Protein AF-A0A0D3A2W5-F1 (afdb_monomer)

Mean predicted aligned error: 15.01 Å

pLDDT: mean 70.5, std 18.39, range [29.2, 94.19]

Secondary structure (DSSP, 8-state):
-----THHHHHHHHTSHHHHHHHHHHT--TTSTT-TTTGGGS--HHHHHHTT-HHHHHHHHHHHHHHHHHHTTSSSHHHHHHHHHHHHHTTTT-HHHHHHIIIIITTT-GGGG-GGGHHHHHHHHHHHHHHHTSSSGGGHHHHS-HHHHGGGSGGGSHHHHHHHHHHHHTTT-SS---SSSS--HHHHHHHHHTT-HHHHHHHHHHHHHHHHHHHS--

Organism: NCBI:txid109376

Structure (mmCIF, N/CA/C/O backbone):
data_AF-A0A0D3A2W5-F1
#
_entry.id   AF-A0A0D3A2W5-F1
#
loop_
_atom_site.group_PDB
_atom_site.id
_atom_site.type_symbol
_atom_site.label_atom_id
_atom_site.label_alt_id
_atom_site.label_comp_id
_atom_site.label_asym_id
_atom_site.label_entity_id
_atom_site.label_seq_id
_atom_site.pdbx_PDB_ins_code
_atom_site.Cartn_x
_atom_site.Cartn_y
_atom_site.Cartn_z
_atom_site.occupancy
_atom_site.B_iso_or_equiv
_atom_site.auth_seq_id
_atom_site.auth_comp_id
_atom_site.auth_asym_id
_atom_site.auth_atom_id
_atom_site.pdbx_PDB_model_num
ATOM 1 N N . MET A 1 1 ? -6.789 24.200 -45.139 1.00 33.03 1 MET A N 1
ATOM 2 C CA . MET A 1 1 ? -6.318 23.266 -44.096 1.00 33.03 1 MET A CA 1
ATOM 3 C C . MET A 1 1 ? -5.373 24.035 -43.192 1.00 33.03 1 MET A C 1
ATOM 5 O O . MET A 1 1 ? -4.285 24.375 -43.629 1.00 33.03 1 MET A O 1
ATOM 9 N N . LEU A 1 2 ? -5.837 24.416 -42.001 1.00 29.95 2 LEU A N 1
ATOM 10 C CA . LEU A 1 2 ? -5.020 25.088 -40.989 1.00 29.95 2 LEU A CA 1
ATOM 11 C C . LEU A 1 2 ? -4.247 24.008 -40.227 1.00 29.95 2 LEU A C 1
ATOM 13 O O . LEU A 1 2 ? -4.858 23.200 -39.529 1.00 29.95 2 LEU A O 1
ATOM 17 N N . TYR A 1 3 ? -2.928 23.962 -40.402 1.00 29.20 3 TYR A N 1
ATOM 18 C CA . TYR A 1 3 ? -2.053 23.163 -39.550 1.00 29.20 3 TYR A CA 1
ATOM 19 C C . TYR A 1 3 ? -2.065 23.790 -38.151 1.00 29.20 3 TYR A C 1
ATOM 21 O O . TYR A 1 3 ? -1.646 24.934 -37.981 1.00 29.20 3 TYR A O 1
ATOM 29 N N . LYS A 1 4 ? -2.596 23.068 -37.157 1.00 34.03 4 LYS A N 1
ATOM 30 C CA . LYS A 1 4 ? -2.410 23.425 -35.747 1.00 34.03 4 LYS A CA 1
ATOM 31 C C . LYS A 1 4 ? -0.937 23.221 -35.407 1.00 34.03 4 LYS A C 1
ATOM 33 O O . LYS A 1 4 ? -0.401 22.139 -35.627 1.00 34.03 4 LYS A O 1
ATOM 38 N N . ASN A 1 5 ? -0.312 24.279 -34.910 1.00 34.56 5 ASN A N 1
ATOM 39 C CA . ASN A 1 5 ? 1.080 24.301 -34.501 1.00 34.56 5 ASN A CA 1
ATOM 40 C C . ASN A 1 5 ? 1.232 23.470 -33.214 1.00 34.56 5 ASN A C 1
ATOM 42 O O . ASN A 1 5 ? 0.776 23.879 -32.152 1.00 34.56 5 ASN A O 1
ATOM 46 N N . THR A 1 6 ? 1.817 22.278 -33.322 1.00 43.19 6 THR A N 1
ATOM 47 C CA . THR A 1 6 ? 2.036 21.314 -32.226 1.00 43.19 6 THR A CA 1
ATOM 48 C C . THR A 1 6 ? 3.077 21.770 -31.194 1.00 43.19 6 THR A C 1
ATOM 50 O O . THR A 1 6 ? 3.290 21.080 -30.201 1.00 43.19 6 THR A O 1
ATOM 53 N N . ASN A 1 7 ? 3.706 22.932 -31.395 1.00 41.09 7 ASN A N 1
ATOM 54 C CA . ASN A 1 7 ? 4.756 23.456 -30.518 1.00 41.09 7 ASN A CA 1
ATOM 55 C C . ASN A 1 7 ? 4.226 24.000 -29.177 1.00 41.09 7 ASN A C 1
ATOM 57 O O . ASN A 1 7 ? 4.957 23.995 -28.187 1.00 41.09 7 ASN A O 1
ATOM 61 N N . GLU A 1 8 ? 2.962 24.430 -29.102 1.00 40.69 8 GLU A N 1
ATOM 62 C CA . GLU A 1 8 ? 2.379 24.924 -27.841 1.00 40.69 8 GLU A CA 1
ATOM 63 C C . GLU A 1 8 ? 2.082 23.786 -26.845 1.00 40.69 8 GLU A C 1
ATOM 65 O O . GLU A 1 8 ? 2.302 23.953 -25.644 1.00 40.69 8 GLU A O 1
ATOM 70 N N . ASP A 1 9 ? 1.683 22.604 -27.332 1.00 44.44 9 ASP A N 1
ATOM 71 C CA . ASP A 1 9 ? 1.380 21.443 -26.478 1.00 44.44 9 ASP A CA 1
ATOM 72 C C . ASP A 1 9 ? 2.643 20.891 -25.790 1.00 44.44 9 ASP A C 1
ATOM 74 O O . ASP A 1 9 ? 2.603 20.545 -24.608 1.00 44.44 9 ASP A O 1
ATOM 78 N N . ILE A 1 10 ? 3.790 20.875 -26.479 1.00 43.03 10 ILE A N 1
ATOM 79 C CA . ILE A 1 10 ? 5.062 20.346 -25.945 1.00 43.03 10 ILE A CA 1
ATOM 80 C C . ILE A 1 10 ? 5.648 21.286 -24.881 1.00 43.03 10 ILE A C 1
ATOM 82 O O . ILE A 1 10 ? 6.114 20.824 -23.838 1.00 43.03 10 ILE A O 1
ATOM 86 N N . SER A 1 11 ? 5.552 22.603 -25.095 1.00 43.34 11 SER A N 1
ATOM 87 C CA . SER A 1 11 ? 5.978 23.621 -24.121 1.00 43.34 11 SER A CA 1
ATOM 88 C C . SER A 1 11 ? 5.245 23.476 -22.779 1.00 43.34 11 SER A C 1
ATOM 90 O O . SER A 1 11 ? 5.857 23.588 -21.716 1.00 43.34 11 SER A O 1
ATOM 92 N N . SER A 1 12 ? 3.954 23.121 -22.820 1.00 44.41 12 SER A N 1
ATOM 93 C CA . SER A 1 12 ? 3.155 22.852 -21.617 1.00 44.41 12 SER A CA 1
ATOM 94 C C . SER A 1 12 ? 3.505 21.521 -20.927 1.00 44.41 12 SER A C 1
ATOM 96 O O . SER A 1 12 ? 3.368 21.384 -19.710 1.00 44.41 12 SER A O 1
ATOM 98 N N . MET A 1 13 ? 4.020 20.546 -21.680 1.00 40.12 13 MET A N 1
ATOM 99 C CA . MET A 1 13 ? 4.374 19.215 -21.182 1.00 40.12 13 MET A CA 1
ATOM 100 C C . MET A 1 13 ? 5.726 19.214 -20.446 1.00 40.12 13 MET A C 1
ATOM 102 O O . MET A 1 13 ? 5.882 18.537 -19.435 1.00 40.12 13 MET A O 1
ATOM 106 N N . VAL A 1 14 ? 6.686 20.033 -20.892 1.00 44.06 14 VAL A N 1
ATOM 107 C CA . VAL A 1 14 ? 8.002 20.216 -20.237 1.00 44.06 14 VAL A CA 1
ATOM 108 C C . VAL A 1 14 ? 7.897 21.037 -18.940 1.00 44.06 14 VAL A C 1
ATOM 110 O O . VAL A 1 14 ? 8.795 21.002 -18.099 1.00 44.06 14 VAL A O 1
ATOM 113 N N . THR A 1 15 ? 6.784 21.747 -18.727 1.00 44.94 15 THR A N 1
ATOM 114 C CA . THR A 1 15 ? 6.483 22.397 -17.440 1.00 44.94 15 THR A CA 1
ATOM 115 C C . THR A 1 15 ? 5.903 21.457 -16.383 1.00 44.94 15 THR A C 1
ATOM 117 O O . THR A 1 15 ? 5.777 21.873 -15.230 1.00 44.94 15 THR A O 1
ATOM 120 N N . ASP A 1 16 ? 5.584 20.204 -16.730 1.00 47.53 16 ASP A N 1
ATOM 121 C CA . ASP A 1 16 ? 5.185 19.202 -15.743 1.00 47.53 16 ASP A CA 1
ATOM 122 C C . ASP A 1 16 ? 6.382 18.891 -14.819 1.00 47.53 16 ASP A C 1
ATOM 124 O O . ASP A 1 16 ? 7.448 18.485 -15.301 1.00 47.53 16 ASP A O 1
ATOM 128 N N . PRO 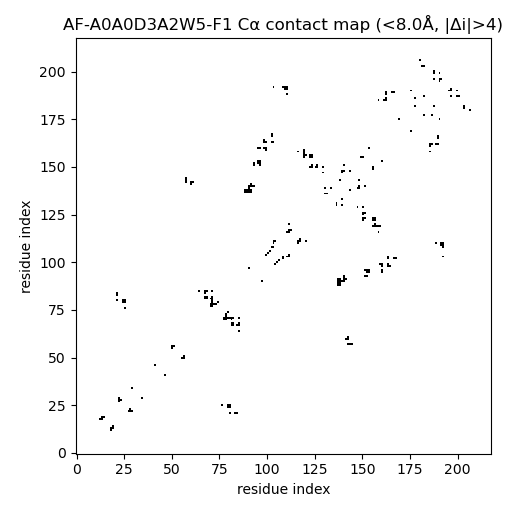A 1 17 ? 6.251 19.086 -13.495 1.00 53.69 17 PRO A N 1
ATOM 129 C CA . PRO A 1 17 ? 7.343 18.857 -12.554 1.00 53.69 17 PRO A CA 1
ATOM 130 C C . PRO A 1 17 ? 7.886 17.419 -12.587 1.00 53.69 17 PRO A C 1
ATOM 132 O O . PRO A 1 17 ? 9.079 17.231 -12.338 1.00 53.69 17 PRO A O 1
ATOM 135 N N . ASP A 1 18 ? 7.067 16.422 -12.946 1.00 47.97 18 ASP A N 1
ATOM 136 C CA . ASP A 1 18 ? 7.502 15.023 -13.077 1.00 47.97 18 ASP A CA 1
ATOM 137 C C . ASP A 1 18 ? 8.364 14.799 -14.336 1.00 47.97 18 ASP A C 1
ATOM 139 O O . ASP A 1 18 ? 9.216 13.907 -14.352 1.00 47.97 18 ASP A O 1
ATOM 143 N N . ILE A 1 19 ? 8.160 15.604 -15.386 1.00 51.56 19 ILE A N 1
ATOM 144 C CA . ILE A 1 19 ? 8.906 15.536 -16.653 1.00 51.56 19 ILE A CA 1
ATOM 145 C C . ILE A 1 19 ? 10.160 16.408 -16.598 1.00 51.56 19 ILE A C 1
ATOM 147 O O . ILE A 1 19 ? 11.160 16.056 -17.212 1.00 51.56 19 ILE A O 1
ATOM 151 N N . LYS A 1 20 ? 10.143 17.506 -15.835 1.00 53.00 20 LYS A N 1
ATOM 152 C CA . LYS A 1 20 ? 11.281 18.424 -15.694 1.00 53.00 20 LYS A CA 1
ATOM 153 C C . LYS A 1 20 ? 12.402 17.874 -14.801 1.00 53.00 20 LYS A C 1
ATOM 155 O O . LYS A 1 20 ? 13.583 18.039 -15.099 1.00 53.00 20 LYS A O 1
ATOM 160 N N . ALA A 1 21 ? 12.045 17.181 -13.723 1.00 55.25 21 ALA A N 1
ATOM 161 C CA . ALA A 1 21 ? 12.993 16.720 -12.709 1.00 55.25 21 ALA A CA 1
ATOM 162 C C . ALA A 1 21 ? 14.147 15.804 -13.206 1.00 55.25 21 ALA A C 1
ATOM 164 O O . ALA A 1 21 ? 15.252 15.932 -12.674 1.00 55.25 21 ALA A O 1
ATOM 165 N N . PRO A 1 22 ? 13.975 14.916 -14.210 1.00 49.47 22 PRO A N 1
ATOM 166 C CA . PRO A 1 22 ? 15.085 14.178 -14.824 1.00 49.47 22 PRO A CA 1
ATOM 167 C C . PRO A 1 22 ? 16.116 15.073 -15.535 1.00 49.47 22 PRO A C 1
ATOM 169 O O . PRO A 1 22 ? 17.314 14.787 -15.494 1.00 49.47 22 PRO A O 1
ATOM 172 N N . PHE A 1 23 ? 15.664 16.153 -16.179 1.00 55.81 23 PHE A N 1
ATOM 173 C CA . PHE A 1 23 ? 16.531 17.103 -16.884 1.00 55.81 23 PHE A CA 1
ATOM 174 C C . PHE A 1 23 ? 17.307 17.975 -15.888 1.00 55.81 23 PHE A C 1
ATOM 176 O O . PHE A 1 23 ? 18.526 18.110 -15.990 1.00 55.81 23 PHE A O 1
ATOM 183 N N . ASP A 1 24 ? 16.631 18.433 -14.830 1.00 59.25 24 ASP A N 1
ATOM 184 C CA . ASP A 1 24 ? 17.268 19.160 -13.727 1.00 59.25 24 ASP A CA 1
ATOM 185 C C . ASP A 1 24 ? 18.336 18.294 -13.015 1.00 59.25 24 ASP A C 1
ATOM 187 O O . ASP A 1 24 ? 19.410 18.784 -12.669 1.00 59.25 24 ASP A O 1
ATOM 191 N N . ALA A 1 25 ? 18.086 16.988 -12.840 1.00 53.47 25 ALA A N 1
ATOM 192 C CA . ALA A 1 25 ? 19.026 16.054 -12.206 1.00 53.47 25 ALA A CA 1
ATOM 193 C C . ALA A 1 25 ? 20.304 15.798 -13.025 1.00 53.47 25 ALA A C 1
ATOM 195 O O . ALA A 1 25 ? 21.330 15.428 -12.458 1.00 53.47 25 ALA A O 1
ATOM 196 N N . THR A 1 26 ? 20.251 15.993 -14.343 1.00 48.88 26 THR A N 1
ATOM 197 C CA . THR A 1 26 ? 21.397 15.812 -15.247 1.00 48.88 26 THR A CA 1
ATOM 198 C C . THR A 1 26 ? 22.123 17.109 -15.581 1.00 48.88 26 THR A C 1
ATOM 200 O O . THR A 1 26 ? 23.145 17.066 -16.265 1.00 48.88 26 THR A O 1
ATOM 203 N N . GLY A 1 27 ? 21.625 18.255 -15.100 1.00 51.75 27 GLY A N 1
ATOM 204 C CA . GLY A 1 27 ? 22.129 19.574 -15.485 1.00 51.75 27 GLY A CA 1
ATOM 205 C C . GLY A 1 27 ? 21.873 19.910 -16.958 1.00 51.75 27 GLY A C 1
ATOM 206 O O . GLY A 1 27 ? 22.589 20.734 -17.524 1.00 51.75 27 GLY A O 1
ATOM 207 N N . TYR A 1 28 ? 20.895 19.252 -17.585 1.00 47.16 28 TYR A N 1
ATOM 208 C CA . TYR A 1 28 ? 20.559 19.404 -18.996 1.00 47.16 28 TYR A CA 1
ATOM 209 C C . TYR A 1 28 ? 19.379 20.375 -19.153 1.00 47.16 28 TYR A C 1
ATOM 211 O O . TYR A 1 28 ? 18.317 20.153 -18.574 1.00 47.16 28 TYR A O 1
ATOM 219 N N . ASP A 1 29 ? 19.556 21.449 -19.932 1.00 51.50 29 ASP A N 1
ATOM 220 C CA . ASP A 1 29 ? 18.482 22.389 -20.283 1.00 51.50 29 ASP A CA 1
ATOM 221 C C . ASP A 1 29 ? 17.908 22.028 -21.667 1.00 51.50 29 ASP A C 1
ATOM 223 O O . ASP A 1 29 ? 18.592 22.224 -22.676 1.00 51.50 29 ASP A O 1
ATOM 227 N N . PRO A 1 30 ? 16.657 21.533 -21.751 1.00 49.03 30 PRO A N 1
ATOM 228 C CA . PRO A 1 30 ? 16.030 21.146 -23.015 1.00 49.03 30 PRO A CA 1
ATOM 229 C C . PRO A 1 30 ? 15.735 22.329 -23.957 1.00 49.03 30 PRO A C 1
ATOM 231 O O . PRO A 1 30 ? 15.195 22.118 -25.038 1.00 49.03 30 PRO A O 1
ATOM 234 N N . ARG A 1 31 ? 16.050 23.576 -23.571 1.00 49.19 31 ARG A N 1
ATOM 235 C CA . ARG A 1 31 ? 15.881 24.780 -24.408 1.00 49.19 31 ARG A CA 1
ATOM 236 C C . ARG A 1 31 ? 17.100 25.120 -25.277 1.00 49.19 31 ARG A C 1
ATOM 238 O O . ARG A 1 31 ? 17.092 26.162 -25.929 1.00 49.19 31 ARG A O 1
ATOM 245 N N . GLY A 1 32 ? 18.143 24.289 -25.270 1.00 42.62 32 GLY A N 1
ATOM 246 C CA . GLY A 1 32 ? 19.315 24.461 -26.131 1.00 42.62 32 GLY A CA 1
ATOM 247 C C . GLY A 1 32 ? 18.973 24.301 -27.616 1.00 42.62 32 GLY A C 1
ATOM 248 O O . GLY A 1 32 ? 18.276 23.369 -28.007 1.00 42.62 32 GLY A O 1
ATOM 249 N N . GLU A 1 33 ? 19.455 25.230 -28.442 1.00 40.38 33 GLU A N 1
ATOM 250 C CA . GLU A 1 33 ? 19.213 25.290 -29.887 1.00 40.38 33 GLU A CA 1
ATOM 251 C C . GLU A 1 33 ? 19.642 23.988 -30.594 1.00 40.38 33 GLU A C 1
ATOM 253 O O . GLU A 1 33 ? 20.833 23.741 -30.780 1.00 40.38 33 GLU A O 1
ATOM 258 N N . GLY A 1 34 ? 18.674 23.157 -31.007 1.00 46.44 34 GLY A N 1
ATOM 259 C CA . GLY A 1 34 ? 18.931 22.043 -31.930 1.00 46.44 34 GLY A CA 1
ATOM 260 C C . GLY A 1 34 ? 18.027 20.806 -31.852 1.00 46.44 34 GLY A C 1
ATOM 261 O O . GLY A 1 34 ? 18.133 19.960 -32.734 1.00 46.44 34 GLY A O 1
ATOM 262 N N . GLU A 1 35 ? 17.146 20.660 -30.855 1.00 45.12 35 GLU A N 1
ATOM 263 C CA . GLU A 1 35 ? 16.507 19.357 -30.561 1.00 45.12 35 GLU A CA 1
ATOM 264 C C . GLU A 1 35 ? 14.992 19.240 -30.838 1.00 45.12 35 GLU A C 1
ATOM 266 O O . GLU A 1 35 ? 14.343 18.298 -30.373 1.00 45.12 35 GLU A O 1
ATOM 271 N N . ASP A 1 36 ? 14.423 20.111 -31.676 1.00 43.19 36 ASP A N 1
ATOM 272 C CA . ASP A 1 36 ? 13.009 20.011 -32.098 1.00 43.19 36 ASP A CA 1
ATOM 273 C C . ASP A 1 36 ? 12.676 18.682 -32.826 1.00 43.19 36 ASP A C 1
ATOM 275 O O . ASP A 1 36 ? 11.516 18.267 -32.880 1.00 43.19 36 ASP A O 1
ATOM 279 N N . GLU A 1 37 ? 13.675 17.959 -33.350 1.00 41.31 37 GLU A N 1
ATOM 280 C CA . GLU A 1 37 ? 13.466 16.675 -34.037 1.00 41.31 37 GLU A CA 1
ATOM 281 C C . GLU A 1 37 ? 13.444 15.449 -33.107 1.00 41.31 37 GLU A C 1
ATOM 283 O O . GLU A 1 37 ? 12.757 14.469 -33.409 1.00 41.31 37 GLU A O 1
ATOM 288 N N . VAL A 1 38 ? 14.134 15.470 -31.960 1.00 41.50 38 VAL A N 1
ATOM 289 C CA . VAL A 1 38 ? 14.319 14.260 -31.129 1.00 41.50 38 VAL A CA 1
ATOM 290 C C . VAL A 1 38 ? 13.082 13.968 -30.272 1.00 41.50 38 VAL A C 1
ATOM 292 O O . VAL A 1 38 ? 12.686 12.811 -30.108 1.00 41.50 38 VAL A O 1
ATOM 295 N N . LEU A 1 39 ? 12.390 15.012 -29.803 1.00 43.25 39 LEU A N 1
ATOM 296 C CA . LEU A 1 39 ? 11.145 14.892 -29.028 1.00 43.25 39 LEU A CA 1
ATOM 297 C C . LEU A 1 39 ? 9.920 14.526 -29.897 1.00 43.25 39 LEU A C 1
ATOM 299 O O . LEU A 1 39 ? 8.883 14.111 -29.373 1.00 43.25 39 LEU A O 1
ATOM 303 N N . SER A 1 40 ? 10.048 14.606 -31.227 1.00 41.19 40 SER A N 1
ATOM 304 C CA . SER A 1 40 ? 8.991 14.290 -32.202 1.00 41.19 40 SER A CA 1
ATOM 305 C C . SER A 1 40 ? 8.722 12.781 -32.363 1.00 41.19 40 SER A C 1
ATOM 307 O O . SER A 1 40 ? 7.649 12.363 -32.808 1.00 41.19 40 SER A O 1
ATOM 309 N N . LEU A 1 41 ? 9.660 11.923 -31.941 1.00 41.16 41 LEU A N 1
ATOM 310 C CA . LEU A 1 41 ? 9.534 10.464 -32.071 1.00 41.16 41 LEU A CA 1
ATOM 311 C C . LEU A 1 41 ? 8.426 9.851 -31.195 1.00 41.16 41 LEU A C 1
ATOM 313 O O . LEU A 1 41 ? 7.901 8.790 -31.533 1.00 41.16 41 LEU A O 1
ATOM 317 N N . PHE A 1 42 ? 8.030 10.518 -30.105 1.00 38.00 42 PHE A N 1
ATOM 318 C CA . PHE A 1 42 ? 7.003 10.023 -29.175 1.00 38.00 42 PHE A CA 1
ATOM 319 C C . PHE A 1 42 ? 5.694 10.822 -29.202 1.00 38.00 42 PHE A C 1
ATOM 321 O O . PHE A 1 42 ? 4.722 10.424 -28.560 1.00 38.00 42 PHE A O 1
ATOM 328 N N . SER A 1 43 ? 5.632 11.922 -29.955 1.00 41.50 43 SER A N 1
ATOM 329 C CA . SER A 1 43 ? 4.491 12.846 -29.956 1.00 41.50 43 SER A CA 1
ATOM 330 C C . SER A 1 43 ? 3.381 12.466 -30.938 1.00 41.50 43 SER A C 1
ATOM 332 O O . SER A 1 43 ? 2.337 13.113 -30.964 1.00 41.50 43 SER A O 1
ATOM 334 N N . HIS A 1 44 ? 3.546 11.405 -31.734 1.00 40.75 44 HIS A N 1
ATOM 335 C CA . HIS A 1 44 ? 2.525 10.995 -32.695 1.00 40.75 44 HIS A CA 1
ATOM 336 C C . HIS A 1 44 ? 1.359 10.255 -32.001 1.00 40.75 44 HIS A C 1
ATOM 338 O O . HIS A 1 44 ? 1.516 9.097 -31.592 1.00 40.75 44 HIS A O 1
ATOM 344 N N . PRO A 1 45 ? 0.135 10.828 -31.970 1.00 41.66 45 PRO A N 1
ATOM 345 C CA . PRO A 1 45 ? -1.034 10.210 -31.324 1.00 41.66 45 PRO A CA 1
ATOM 346 C C . PRO A 1 45 ? -1.419 8.859 -31.945 1.00 41.66 45 PRO A C 1
ATOM 348 O O . PRO A 1 45 ? -2.068 8.025 -31.319 1.00 41.66 45 PRO A O 1
ATOM 351 N N . LYS A 1 46 ? -0.983 8.615 -33.188 1.00 38.72 46 LYS A N 1
ATOM 352 C CA . LYS A 1 46 ? -1.192 7.353 -33.905 1.00 38.72 46 LYS A CA 1
ATOM 353 C C . LYS A 1 46 ? -0.380 6.189 -33.326 1.00 38.72 46 LYS A C 1
ATOM 355 O O . LYS A 1 46 ? -0.835 5.056 -33.425 1.00 38.72 46 LYS A O 1
ATOM 360 N N . HIS A 1 47 ? 0.767 6.444 -32.688 1.00 43.22 47 HIS A N 1
ATOM 361 C CA . HIS A 1 47 ? 1.550 5.387 -32.036 1.00 43.22 47 HIS A CA 1
ATOM 362 C C . HIS A 1 47 ? 1.001 5.036 -30.653 1.00 43.22 47 HIS A C 1
ATOM 364 O O . HIS A 1 47 ? 1.046 3.869 -30.278 1.00 43.22 47 HIS A O 1
ATOM 370 N N . VAL A 1 48 ? 0.384 5.992 -29.946 1.00 41.75 48 VAL A N 1
ATOM 371 C CA . VAL A 1 48 ? -0.321 5.750 -28.670 1.00 41.75 48 VAL A CA 1
ATOM 372 C C . VAL A 1 48 ? -1.397 4.664 -28.827 1.00 41.75 48 VAL A C 1
ATOM 374 O O . VAL A 1 48 ? -1.528 3.798 -27.966 1.00 41.75 48 VAL A O 1
ATOM 377 N N . LEU A 1 49 ? -2.097 4.644 -29.969 1.00 37.34 49 LEU A N 1
ATOM 378 C CA . LEU A 1 49 ? -3.100 3.625 -30.305 1.00 37.34 49 LEU A CA 1
ATOM 379 C C . LEU A 1 49 ? -2.496 2.226 -30.527 1.00 37.34 49 LEU A C 1
ATOM 381 O O . LEU A 1 49 ? -3.113 1.230 -30.153 1.00 37.34 49 LEU A O 1
ATOM 385 N N . CYS A 1 50 ? -1.279 2.124 -31.073 1.00 41.94 50 CYS A N 1
ATOM 386 C CA . CYS A 1 50 ? -0.586 0.840 -31.254 1.00 41.94 50 CYS A CA 1
ATOM 387 C C . CYS A 1 50 ? -0.173 0.202 -29.917 1.00 41.94 50 CYS A C 1
ATOM 389 O O . CYS A 1 50 ? -0.039 -1.017 -29.822 1.00 41.94 50 CYS A O 1
ATOM 391 N N . TYR A 1 51 ? -0.030 1.010 -28.864 1.00 42.03 51 TYR A N 1
ATOM 392 C CA . TYR A 1 51 ? 0.269 0.551 -27.509 1.00 42.03 51 TYR A CA 1
ATOM 393 C C . TYR A 1 51 ? -0.976 0.082 -26.732 1.00 42.03 51 TYR A C 1
ATOM 395 O O . TYR A 1 51 ? -0.834 -0.487 -25.655 1.00 42.03 51 TYR A O 1
ATOM 403 N N . TRP A 1 52 ? -2.197 0.233 -27.261 1.00 36.41 52 TRP A N 1
ATOM 404 C CA . TRP A 1 52 ? -3.425 -0.247 -26.601 1.00 36.41 52 TRP A CA 1
ATOM 405 C C . TRP A 1 52 ? -3.705 -1.751 -26.749 1.00 36.41 52 TRP A C 1
ATOM 407 O O . TRP A 1 52 ? -4.667 -2.258 -26.172 1.00 36.41 52 TRP A O 1
ATOM 417 N N . GLY A 1 53 ? -2.842 -2.508 -27.432 1.00 41.00 53 GLY A N 1
ATOM 418 C CA . GLY A 1 53 ? -2.839 -3.970 -27.346 1.00 41.00 53 GLY A CA 1
ATOM 419 C C . GLY A 1 53 ? -2.385 -4.434 -25.956 1.00 41.00 53 GLY A C 1
ATOM 420 O O . GLY A 1 53 ? -1.202 -4.699 -25.751 1.00 41.00 53 GLY A O 1
ATOM 421 N N . TYR A 1 54 ? -3.318 -4.532 -25.001 1.00 48.44 54 TYR A N 1
ATOM 422 C CA . TYR A 1 54 ? -3.068 -4.745 -23.564 1.00 48.44 54 TYR A CA 1
ATOM 423 C C . TYR A 1 54 ? -2.039 -5.844 -23.222 1.00 48.44 54 TYR A C 1
ATOM 425 O O . TYR A 1 54 ? -1.265 -5.673 -22.284 1.00 48.44 54 TYR A O 1
ATOM 433 N N . ALA A 1 55 ? -1.972 -6.935 -23.994 1.00 46.97 55 ALA A N 1
ATOM 434 C CA . ALA A 1 55 ? -1.032 -8.036 -23.751 1.00 46.97 55 ALA A CA 1
ATOM 435 C C . ALA A 1 55 ? 0.404 -7.767 -24.253 1.00 46.97 55 ALA A C 1
ATOM 437 O O . ALA A 1 55 ? 1.371 -8.172 -23.607 1.00 46.97 55 ALA A O 1
ATOM 438 N N . GLN A 1 56 ? 0.572 -7.078 -25.390 1.00 50.78 56 GLN A N 1
ATOM 439 C CA . GLN A 1 56 ? 1.906 -6.704 -25.883 1.00 50.78 56 GLN A CA 1
ATOM 440 C C . GLN A 1 56 ? 2.474 -5.520 -25.099 1.00 50.78 56 GLN A C 1
ATOM 442 O O . GLN A 1 56 ? 3.676 -5.470 -24.844 1.00 50.78 56 GLN A O 1
ATOM 447 N N . LEU A 1 57 ? 1.602 -4.623 -24.627 1.00 62.97 57 LEU A N 1
ATOM 448 C CA . LEU A 1 57 ? 1.991 -3.498 -23.787 1.00 62.97 57 LEU A CA 1
ATOM 449 C C . LEU A 1 57 ? 2.659 -3.951 -22.482 1.00 62.97 57 LEU A C 1
ATOM 451 O O . LEU A 1 57 ? 3.645 -3.344 -22.077 1.00 62.97 57 LEU A O 1
ATOM 455 N N . GLY A 1 58 ? 2.165 -5.020 -21.846 1.00 65.00 58 GLY A N 1
ATOM 456 C CA . GLY A 1 58 ? 2.775 -5.582 -20.634 1.00 65.00 58 GLY A CA 1
ATOM 457 C C . GLY A 1 58 ? 4.225 -6.022 -20.862 1.00 65.00 58 GLY A C 1
ATOM 458 O O . GLY A 1 58 ? 5.124 -5.576 -20.153 1.00 65.00 58 GLY A O 1
ATOM 459 N N . ARG A 1 59 ? 4.474 -6.799 -21.926 1.00 68.88 59 ARG A N 1
ATOM 460 C CA . ARG A 1 59 ? 5.825 -7.283 -22.276 1.00 68.88 59 ARG A CA 1
ATOM 461 C C . ARG A 1 59 ? 6.771 -6.163 -22.708 1.00 68.88 59 ARG A C 1
ATOM 463 O O . ARG A 1 59 ? 7.955 -6.204 -22.377 1.00 68.88 59 ARG A O 1
ATOM 470 N N . ILE A 1 60 ? 6.265 -5.160 -23.431 1.00 76.50 60 ILE A N 1
ATOM 471 C CA . ILE A 1 60 ? 7.052 -3.984 -23.829 1.00 76.50 60 ILE A CA 1
ATOM 472 C C . ILE A 1 60 ? 7.427 -3.165 -22.592 1.00 76.50 60 ILE A C 1
ATOM 474 O O . ILE A 1 60 ? 8.601 -2.861 -22.407 1.00 76.50 60 ILE A O 1
ATOM 478 N N . LYS A 1 61 ? 6.462 -2.863 -21.712 1.00 77.12 61 LYS A N 1
ATOM 479 C CA . LYS A 1 61 ? 6.714 -2.155 -20.447 1.00 77.12 61 LYS A CA 1
ATOM 480 C C . LYS A 1 61 ? 7.746 -2.883 -19.594 1.00 77.12 61 LYS A C 1
ATOM 482 O O . LYS A 1 61 ? 8.654 -2.248 -19.069 1.00 77.12 61 LYS A O 1
ATOM 487 N N . GLU A 1 62 ? 7.627 -4.203 -19.485 1.00 80.44 62 GLU A N 1
ATOM 488 C CA . GLU A 1 62 ? 8.573 -5.032 -18.742 1.00 80.44 62 GLU A CA 1
ATOM 489 C C . GLU A 1 62 ? 9.977 -4.976 -19.353 1.00 80.44 62 GLU A C 1
ATOM 491 O O . GLU A 1 62 ? 10.944 -4.731 -18.636 1.00 80.44 62 GLU A O 1
ATOM 496 N N . SER A 1 63 ? 10.092 -5.129 -20.675 1.00 80.75 63 SER A N 1
ATOM 497 C CA . SER A 1 63 ? 11.380 -5.089 -21.383 1.00 80.75 63 SER A CA 1
ATOM 498 C C . SER A 1 63 ? 12.058 -3.723 -21.260 1.00 80.75 63 SER A C 1
ATOM 500 O O . SER A 1 63 ? 13.248 -3.653 -20.956 1.00 80.75 63 SER A O 1
ATOM 502 N N . VAL A 1 64 ? 11.297 -2.636 -21.428 1.00 85.12 64 VAL A N 1
ATOM 503 C CA . VAL A 1 64 ? 11.787 -1.260 -21.250 1.00 85.12 64 VAL A CA 1
ATOM 504 C C . VAL A 1 64 ? 12.270 -1.052 -19.819 1.00 85.12 64 VAL A C 1
ATOM 506 O O . VAL A 1 64 ? 13.379 -0.572 -19.607 1.00 85.12 64 VAL A O 1
ATOM 509 N N . LEU A 1 65 ? 11.483 -1.460 -18.823 1.00 85.50 65 LEU A N 1
ATOM 510 C CA . LEU A 1 65 ? 11.846 -1.276 -17.423 1.00 85.50 65 LEU A CA 1
ATOM 511 C C . LEU A 1 65 ? 13.061 -2.123 -17.014 1.00 85.50 65 LEU A C 1
ATOM 513 O O . LEU A 1 65 ? 13.909 -1.643 -16.263 1.00 85.50 65 LEU A O 1
ATOM 517 N N . LYS A 1 66 ? 13.178 -3.356 -17.526 1.00 87.06 66 LYS A N 1
ATOM 518 C CA . LYS A 1 66 ? 14.374 -4.198 -17.365 1.00 87.06 66 LYS A CA 1
ATOM 519 C C . LYS A 1 66 ? 15.601 -3.526 -17.986 1.00 87.06 66 LYS A C 1
ATOM 521 O O . LYS A 1 66 ? 16.640 -3.481 -17.335 1.00 87.06 66 LYS A O 1
ATOM 526 N N . GLY A 1 67 ? 15.465 -2.941 -19.177 1.00 86.38 67 GLY A N 1
ATOM 527 C CA . GLY A 1 67 ? 16.515 -2.141 -19.813 1.00 86.38 67 GLY A CA 1
ATOM 528 C C . GLY A 1 67 ? 16.961 -0.967 -18.938 1.00 86.38 67 GLY A C 1
ATOM 529 O O . GLY A 1 67 ? 18.137 -0.867 -18.601 1.00 86.38 67 GLY A O 1
ATOM 530 N N . ILE A 1 68 ? 16.019 -0.137 -18.479 1.00 87.56 68 ILE A N 1
ATOM 531 C CA . ILE A 1 68 ? 16.315 1.004 -17.593 1.00 87.56 68 ILE A CA 1
ATOM 532 C C . ILE A 1 68 ? 17.024 0.530 -16.313 1.00 87.56 68 ILE A C 1
ATOM 534 O O . ILE A 1 68 ? 18.009 1.131 -15.897 1.00 87.56 68 ILE A O 1
ATOM 538 N N . LEU A 1 69 ? 16.568 -0.570 -15.702 1.00 87.88 69 LEU A N 1
ATOM 539 C CA . LEU A 1 69 ? 17.182 -1.138 -14.495 1.00 87.88 69 LEU A CA 1
ATOM 540 C C . LEU A 1 69 ? 18.613 -1.637 -14.697 1.00 87.88 6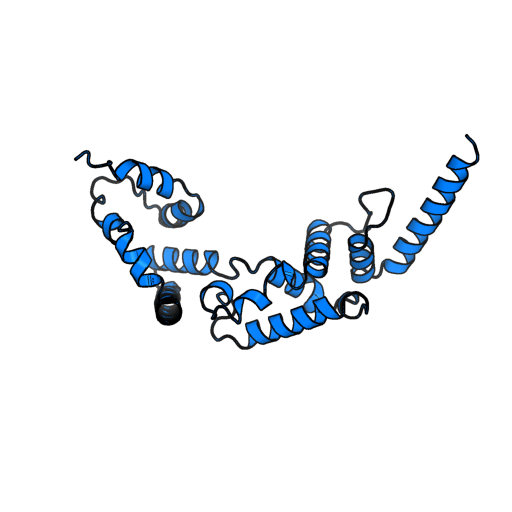9 LEU A C 1
ATOM 542 O O . LEU A 1 69 ? 19.407 -1.583 -13.762 1.00 87.88 69 LEU A O 1
ATOM 546 N N . ILE A 1 70 ? 18.945 -2.153 -15.879 1.00 90.75 70 ILE A N 1
ATOM 547 C CA . ILE A 1 70 ? 20.319 -2.560 -16.196 1.00 90.75 70 ILE A CA 1
ATOM 548 C C . ILE A 1 70 ? 21.219 -1.321 -16.220 1.00 90.75 70 ILE A C 1
ATOM 550 O O . ILE A 1 70 ? 22.280 -1.319 -15.594 1.00 90.75 70 ILE A O 1
ATOM 554 N N . HIS A 1 71 ? 20.741 -0.253 -16.858 1.00 88.38 71 HIS A N 1
ATOM 555 C CA . HIS A 1 71 ? 21.485 0.986 -17.058 1.00 88.38 71 HIS A CA 1
ATOM 556 C C . HIS A 1 71 ? 21.573 1.890 -15.818 1.00 88.38 71 HIS A C 1
ATOM 558 O O . HIS A 1 71 ? 22.375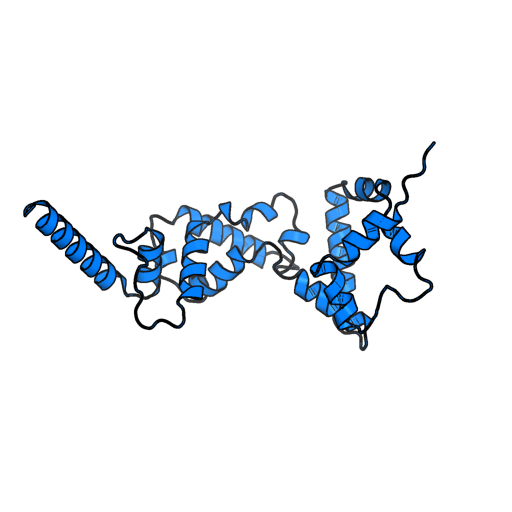 2.816 -15.804 1.00 88.38 71 HIS A O 1
ATOM 564 N N . THR A 1 72 ? 20.862 1.607 -14.715 1.00 86.94 72 THR A N 1
ATOM 565 C CA . THR A 1 72 ? 21.045 2.369 -13.454 1.00 86.94 72 THR A CA 1
ATOM 566 C C . THR A 1 72 ? 22.453 2.249 -12.870 1.00 86.94 72 THR A C 1
ATOM 568 O O . THR A 1 72 ? 22.819 3.006 -11.979 1.00 86.94 72 THR A O 1
ATOM 571 N N . LYS A 1 73 ? 23.217 1.232 -13.285 1.00 86.06 73 LYS A N 1
ATOM 572 C CA . LYS A 1 73 ? 24.589 0.996 -12.813 1.00 86.06 73 LYS A CA 1
ATOM 573 C C . LYS A 1 73 ? 25.637 1.721 -13.654 1.00 86.06 73 LYS A C 1
ATOM 575 O O . LYS A 1 73 ? 26.813 1.705 -13.285 1.00 86.06 73 LYS A O 1
ATOM 580 N N . ASP A 1 74 ? 25.225 2.312 -14.770 1.00 85.69 74 ASP A N 1
ATOM 581 C CA . ASP A 1 74 ? 26.131 3.019 -15.657 1.00 85.69 74 ASP A CA 1
ATOM 582 C C . ASP A 1 74 ? 26.609 4.305 -14.985 1.00 85.69 74 ASP A C 1
ATOM 584 O O . ASP A 1 74 ? 25.882 4.957 -14.236 1.00 85.69 74 ASP A O 1
ATOM 588 N N . LYS A 1 75 ? 27.869 4.668 -15.229 1.00 85.25 75 LYS A N 1
ATOM 589 C CA . LYS A 1 75 ? 28.436 5.910 -14.704 1.00 85.25 75 LYS A CA 1
ATOM 590 C C . LYS A 1 75 ? 28.089 7.060 -15.645 1.00 85.25 75 LYS A C 1
ATOM 592 O O . LYS A 1 75 ? 28.322 6.951 -16.845 1.00 85.25 75 LYS A O 1
ATOM 597 N N . GLY A 1 76 ? 27.618 8.172 -15.087 1.00 82.94 76 GLY A N 1
ATOM 598 C CA . GLY A 1 76 ? 27.319 9.401 -15.823 1.00 82.94 76 GLY A CA 1
ATOM 599 C C . GLY A 1 76 ? 25.824 9.687 -15.944 1.00 82.94 76 GLY A C 1
ATOM 600 O O . GLY A 1 76 ? 24.986 8.943 -15.435 1.00 82.94 76 GLY A O 1
ATOM 601 N N . SER A 1 77 ? 25.505 10.765 -16.661 1.00 80.62 77 SER A N 1
ATOM 602 C CA . SER A 1 77 ? 24.164 11.360 -16.715 1.00 80.62 77 SER A CA 1
ATOM 603 C C . SER A 1 77 ? 23.063 10.376 -17.116 1.00 80.62 77 SER A C 1
ATOM 605 O O . SER A 1 77 ? 21.977 10.404 -16.548 1.00 80.62 77 SER A O 1
ATOM 607 N N . PHE A 1 78 ? 23.333 9.451 -18.039 1.00 81.62 78 PHE A N 1
ATOM 608 C CA . PHE A 1 78 ? 22.351 8.443 -18.445 1.00 81.62 78 PHE A CA 1
ATOM 609 C C . PHE A 1 78 ? 21.991 7.458 -17.318 1.00 81.62 78 PHE A C 1
ATOM 611 O O . PHE A 1 78 ? 20.816 7.131 -17.130 1.00 81.62 78 PHE A O 1
ATOM 618 N N . GLY A 1 79 ? 22.980 7.023 -16.530 1.00 81.56 79 GLY A N 1
ATOM 619 C CA . GLY A 1 79 ? 22.751 6.169 -15.364 1.00 81.56 79 GLY A CA 1
ATOM 620 C C . GLY A 1 79 ? 21.987 6.894 -14.255 1.00 81.56 79 GLY A C 1
ATOM 621 O O . GLY A 1 79 ? 21.116 6.297 -13.613 1.00 81.56 79 GLY A O 1
ATOM 622 N N . ASP A 1 80 ? 22.231 8.197 -14.096 1.00 81.88 80 ASP A N 1
ATOM 623 C CA . ASP A 1 80 ? 21.501 9.058 -13.160 1.00 81.88 80 ASP A CA 1
ATOM 624 C C . ASP A 1 80 ? 20.028 9.217 -13.570 1.00 81.88 80 ASP A C 1
ATOM 626 O O . ASP A 1 80 ? 19.139 9.043 -12.730 1.00 81.88 80 ASP A O 1
ATOM 630 N N . VAL A 1 81 ? 19.739 9.432 -14.863 1.00 80.94 81 VAL A N 1
ATOM 631 C CA . VAL A 1 81 ? 18.359 9.450 -15.395 1.00 80.94 81 VAL A CA 1
ATOM 632 C C . VAL A 1 81 ? 17.678 8.112 -15.164 1.00 80.94 81 VAL A C 1
ATOM 634 O O . VAL A 1 81 ? 16.566 8.071 -14.638 1.00 80.94 81 VAL A O 1
ATOM 637 N N . CYS A 1 82 ? 18.335 7.003 -15.511 1.00 81.31 82 CYS A N 1
ATOM 638 C CA . CYS A 1 82 ? 17.764 5.673 -15.318 1.00 81.31 82 CYS A CA 1
ATOM 639 C C . CYS A 1 82 ? 17.448 5.417 -13.839 1.00 81.31 82 CYS A C 1
ATOM 641 O O . CYS A 1 82 ? 16.370 4.917 -13.505 1.00 81.31 82 CYS A O 1
ATOM 643 N N . SER A 1 83 ? 18.353 5.812 -12.941 1.00 83.75 83 SER A N 1
ATOM 644 C CA . SER A 1 83 ? 18.173 5.696 -11.492 1.00 83.75 83 SER A CA 1
ATOM 645 C C . SER A 1 83 ? 17.014 6.553 -10.989 1.00 83.75 83 SER A C 1
ATOM 647 O O . SER A 1 83 ? 16.201 6.087 -10.184 1.00 83.75 83 SER A O 1
ATOM 649 N N . TYR A 1 84 ? 16.896 7.783 -11.492 1.00 83.25 84 TYR A N 1
ATOM 650 C CA . TYR A 1 84 ? 15.785 8.674 -11.185 1.00 83.25 84 TYR A CA 1
ATOM 651 C C . TYR A 1 84 ? 14.449 8.078 -11.640 1.00 83.25 84 TYR A C 1
ATOM 653 O O . TYR A 1 84 ? 13.528 7.955 -10.833 1.00 83.25 84 TYR A O 1
ATOM 661 N N . VAL A 1 85 ? 14.355 7.632 -12.896 1.00 81.56 85 VAL A N 1
ATOM 662 C CA . VAL A 1 85 ? 13.138 7.031 -13.463 1.00 81.56 85 VAL A CA 1
ATOM 663 C C . VAL A 1 85 ? 12.732 5.787 -12.672 1.00 81.56 85 VAL A C 1
ATOM 665 O O . VAL A 1 85 ? 11.575 5.651 -12.276 1.00 81.56 85 VAL A O 1
ATOM 668 N N . VAL A 1 86 ? 13.681 4.905 -12.347 1.00 84.38 86 VAL A N 1
ATOM 669 C CA . VAL A 1 86 ? 13.440 3.725 -11.499 1.00 84.38 86 VAL A CA 1
ATOM 670 C C . VAL A 1 86 ? 12.890 4.119 -10.133 1.00 84.38 86 VAL A C 1
ATOM 672 O O . VAL A 1 86 ? 11.944 3.493 -9.648 1.00 84.38 86 VAL A O 1
ATOM 675 N N . LYS A 1 87 ? 13.443 5.163 -9.513 1.00 82.88 87 LYS A N 1
ATOM 676 C CA . LYS A 1 87 ? 12.982 5.666 -8.216 1.00 82.88 87 LYS A CA 1
ATOM 677 C C . LYS A 1 87 ? 11.582 6.277 -8.304 1.00 82.88 87 LYS A C 1
ATOM 679 O O . LYS A 1 87 ? 10.756 5.972 -7.450 1.00 82.88 87 LYS A O 1
ATOM 684 N N . ALA A 1 88 ? 11.303 7.075 -9.332 1.00 78.38 88 ALA A N 1
ATOM 685 C CA . ALA A 1 88 ? 10.010 7.724 -9.547 1.00 78.38 88 ALA A CA 1
ATOM 686 C C . ALA A 1 88 ? 8.887 6.715 -9.848 1.00 78.38 88 ALA A C 1
ATOM 688 O O . ALA A 1 88 ? 7.750 6.881 -9.407 1.00 78.38 88 ALA A O 1
ATOM 689 N N . LEU A 1 89 ? 9.205 5.644 -10.580 1.00 80.75 89 LEU A N 1
ATOM 690 C CA . LEU A 1 89 ? 8.254 4.582 -10.908 1.00 80.75 89 LEU A CA 1
ATOM 691 C C . LEU A 1 89 ? 8.076 3.564 -9.771 1.00 80.75 89 LEU A C 1
ATOM 693 O O . LEU A 1 89 ? 7.047 2.888 -9.703 1.00 80.75 89 LEU A O 1
ATOM 697 N N . SER A 1 90 ? 9.048 3.451 -8.863 1.00 82.25 90 SER A N 1
ATOM 698 C CA . SER A 1 90 ? 8.983 2.516 -7.739 1.00 82.25 90 SER A CA 1
ATOM 699 C C . SER A 1 90 ? 7.819 2.844 -6.805 1.00 82.25 90 SER A C 1
ATOM 701 O O . SER A 1 90 ? 7.727 3.934 -6.251 1.00 82.25 90 SER A O 1
ATOM 703 N N . TRP A 1 91 ? 6.951 1.857 -6.587 1.00 82.88 91 TRP A N 1
ATOM 704 C CA . TRP A 1 91 ? 5.750 1.933 -5.752 1.00 82.88 91 TRP A CA 1
ATOM 705 C C . TRP A 1 91 ? 4.737 2.997 -6.196 1.00 82.88 91 TRP A C 1
ATOM 707 O O . TRP A 1 91 ? 3.826 3.340 -5.432 1.00 82.88 91 TRP A O 1
ATOM 717 N N . LYS A 1 92 ? 4.854 3.507 -7.431 1.00 81.25 92 LYS A N 1
ATOM 718 C CA . LYS A 1 92 ? 3.926 4.502 -7.973 1.00 81.25 92 LYS A CA 1
ATOM 719 C C . LYS A 1 92 ? 2.504 3.930 -7.963 1.00 81.25 92 LYS A C 1
ATOM 721 O O . LYS A 1 92 ? 2.273 2.778 -8.327 1.00 81.25 92 LYS A O 1
ATOM 726 N N . HIS A 1 93 ? 1.551 4.730 -7.483 1.00 79.12 93 HIS A N 1
ATOM 727 C CA . HIS A 1 93 ? 0.152 4.335 -7.250 1.00 79.12 93 HIS A CA 1
ATOM 728 C C . HIS A 1 93 ? -0.069 3.208 -6.217 1.00 79.12 93 HIS A C 1
ATOM 730 O O . HIS A 1 93 ? -1.179 2.689 -6.117 1.00 79.12 93 HIS A O 1
ATOM 736 N N . MET A 1 94 ? 0.946 2.854 -5.419 1.00 81.81 94 MET A N 1
ATOM 737 C CA . MET A 1 94 ? 0.866 1.849 -4.345 1.00 81.81 94 MET A CA 1
ATOM 738 C C . MET A 1 94 ? 1.186 2.431 -2.961 1.00 81.81 94 MET A C 1
ATOM 740 O O . MET A 1 94 ? 1.382 1.686 -2.005 1.00 81.81 94 MET A O 1
ATOM 744 N N . THR A 1 95 ? 1.216 3.758 -2.816 1.00 86.19 95 THR A N 1
ATOM 745 C CA . THR A 1 95 ? 1.580 4.431 -1.559 1.00 86.19 95 THR A CA 1
ATOM 746 C C . THR A 1 95 ? 0.726 3.976 -0.374 1.00 86.19 95 THR A C 1
ATOM 748 O O . THR A 1 95 ? 1.268 3.722 0.694 1.00 86.19 95 THR A O 1
ATOM 751 N N . GLY A 1 96 ? -0.586 3.792 -0.570 1.00 84.75 96 GLY A N 1
ATOM 752 C CA . GLY A 1 96 ? -1.483 3.296 0.481 1.00 84.75 96 GLY A CA 1
ATOM 753 C C . GLY A 1 96 ? -1.101 1.894 0.960 1.00 84.75 96 GLY A C 1
ATOM 754 O O . GLY A 1 96 ? -0.943 1.676 2.156 1.00 84.75 96 GLY A O 1
ATOM 755 N N . PHE A 1 97 ? -0.847 0.969 0.028 1.00 89.44 97 PHE A N 1
ATOM 756 C CA . PHE A 1 97 ? -0.332 -0.366 0.346 1.00 89.44 97 PHE A CA 1
ATOM 757 C C . PHE A 1 97 ? 0.996 -0.294 1.112 1.00 89.44 97 PHE A C 1
ATOM 759 O O . PHE A 1 97 ? 1.153 -0.949 2.139 1.00 89.44 97 PHE A O 1
ATOM 766 N N . CYS A 1 98 ? 1.941 0.529 0.647 1.00 88.25 98 CYS A N 1
ATOM 767 C CA . CYS A 1 98 ? 3.239 0.691 1.299 1.00 88.25 98 CYS A CA 1
ATOM 768 C C . CYS A 1 98 ? 3.113 1.225 2.729 1.00 88.25 98 CYS A C 1
ATOM 770 O O . CYS A 1 98 ? 3.827 0.750 3.611 1.00 88.25 98 CYS A O 1
ATOM 772 N N . ASN A 1 99 ? 2.221 2.188 2.961 1.00 89.06 99 ASN A N 1
ATOM 773 C CA . ASN A 1 99 ? 1.976 2.756 4.285 1.00 89.06 99 ASN A CA 1
ATOM 774 C C . ASN A 1 99 ? 1.374 1.706 5.223 1.00 89.06 99 ASN A C 1
ATOM 776 O O . ASN A 1 99 ? 1.893 1.498 6.314 1.00 89.06 99 ASN A O 1
ATOM 780 N N . VAL A 1 100 ? 0.355 0.970 4.772 1.00 88.88 100 VAL A N 1
ATOM 781 C CA . VAL A 1 100 ? -0.247 -0.125 5.548 1.00 88.88 100 VAL A CA 1
ATOM 782 C C . VAL A 1 100 ? 0.786 -1.197 5.883 1.00 88.88 100 VAL A C 1
ATOM 784 O O . VAL A 1 100 ? 0.905 -1.604 7.038 1.00 88.88 100 VAL A O 1
ATOM 787 N N . TYR A 1 101 ? 1.578 -1.627 4.900 1.00 88.69 101 TYR A N 1
ATOM 788 C CA . TYR A 1 101 ? 2.591 -2.655 5.108 1.00 88.69 101 TYR A CA 1
ATOM 789 C C . TYR A 1 101 ? 3.651 -2.210 6.123 1.00 88.69 101 TYR A C 1
ATOM 791 O O . TYR A 1 101 ? 3.936 -2.920 7.084 1.00 88.69 101 TYR A O 1
ATOM 799 N N . LYS A 1 102 ? 4.208 -1.006 5.951 1.00 89.12 102 LYS A N 1
ATOM 800 C CA . LYS A 1 102 ? 5.240 -0.478 6.853 1.00 89.12 102 LYS A CA 1
ATOM 801 C C . LYS A 1 102 ? 4.719 -0.237 8.265 1.00 89.12 102 LYS A C 1
ATOM 803 O O . LYS A 1 102 ? 5.429 -0.521 9.220 1.00 89.12 102 LYS A O 1
ATOM 808 N N . THR A 1 103 ? 3.511 0.299 8.386 1.00 87.38 103 THR A N 1
ATOM 809 C CA . THR A 1 103 ? 2.997 0.790 9.665 1.00 87.38 103 THR A CA 1
ATOM 810 C C . THR A 1 103 ? 2.263 -0.281 10.448 1.00 87.38 103 THR A C 1
ATOM 812 O O . THR A 1 103 ? 2.361 -0.278 11.666 1.00 87.38 103 THR A O 1
ATOM 815 N N . LEU A 1 104 ? 1.531 -1.186 9.792 1.00 89.62 104 LEU A N 1
ATOM 816 C CA . LEU A 1 104 ? 0.675 -2.170 10.465 1.00 89.62 104 LEU A CA 1
ATOM 817 C C 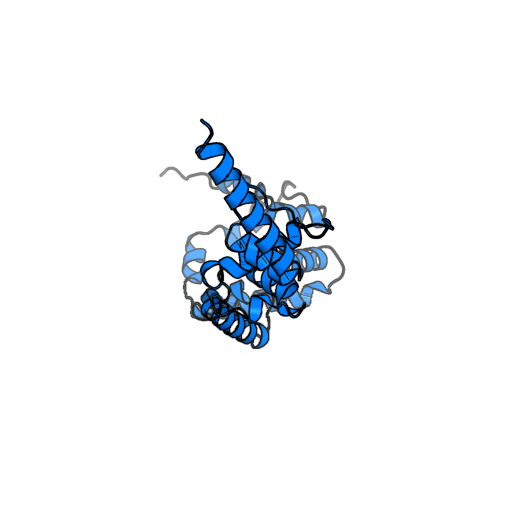. LEU A 1 104 ? 1.220 -3.596 10.374 1.00 89.62 104 LEU A C 1
ATOM 819 O O . LEU A 1 104 ? 1.134 -4.329 11.352 1.00 89.62 104 LEU A O 1
ATOM 823 N N . VAL A 1 105 ? 1.781 -3.996 9.227 1.00 86.75 105 VAL A N 1
ATOM 824 C CA . VAL A 1 105 ? 2.281 -5.372 9.039 1.00 86.75 105 VAL A CA 1
ATOM 825 C C . VAL A 1 105 ? 3.640 -5.558 9.705 1.00 86.75 105 VAL A C 1
ATOM 827 O O . VAL A 1 105 ? 3.822 -6.511 10.452 1.00 86.75 105 VAL A O 1
ATOM 830 N N . LEU A 1 106 ? 4.592 -4.645 9.480 1.00 85.38 106 LEU A N 1
ATOM 831 C CA . LEU A 1 106 ? 5.929 -4.759 10.082 1.00 85.38 106 LEU A CA 1
ATOM 832 C C . LEU A 1 106 ? 5.942 -4.548 11.602 1.00 85.38 106 LEU A C 1
ATOM 834 O O . LEU A 1 106 ? 6.871 -4.999 12.263 1.00 85.38 106 LEU A O 1
ATOM 838 N N . SER A 1 107 ? 4.941 -3.857 12.144 1.00 84.62 107 SER A N 1
ATOM 839 C CA . SER A 1 107 ? 4.797 -3.599 13.580 1.00 84.62 107 SER A CA 1
ATOM 840 C C . SER A 1 107 ? 3.969 -4.656 14.315 1.00 84.62 107 SER A C 1
ATOM 842 O O . SER A 1 107 ? 3.759 -4.507 15.514 1.00 84.62 107 SER A O 1
ATOM 844 N N . ASP A 1 108 ? 3.477 -5.678 13.604 1.00 85.75 108 ASP A N 1
ATOM 845 C CA . ASP A 1 108 ? 2.545 -6.686 14.123 1.00 85.75 108 ASP A CA 1
ATOM 846 C C . ASP A 1 108 ? 1.343 -6.059 14.854 1.00 85.75 108 ASP A C 1
ATOM 848 O O . ASP A 1 108 ? 1.027 -6.350 16.008 1.00 85.75 108 ASP A O 1
ATOM 852 N N . SER A 1 109 ? 0.698 -5.096 14.189 1.00 88.88 109 SER A N 1
ATOM 853 C CA . SER A 1 109 ? -0.324 -4.277 14.828 1.00 88.88 109 SER A CA 1
ATOM 854 C C . SER A 1 109 ? -1.561 -5.092 15.239 1.00 88.88 109 SER A C 1
ATOM 856 O O . SER A 1 109 ? -2.132 -5.794 14.398 1.00 88.88 109 SER A O 1
ATOM 858 N N . PRO A 1 110 ? -2.103 -4.884 16.460 1.00 89.44 110 PRO A N 1
ATO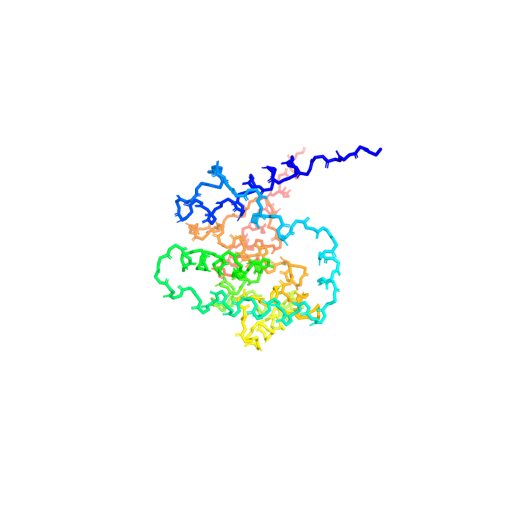M 859 C CA . PRO A 1 110 ? -3.333 -5.547 16.911 1.00 89.44 110 PRO A CA 1
ATOM 860 C C . PRO A 1 110 ? -4.564 -5.201 16.058 1.00 89.44 110 PRO A C 1
ATOM 862 O O . PRO A 1 110 ? -5.534 -5.957 16.037 1.00 89.44 110 PRO A O 1
ATOM 865 N N . VAL A 1 111 ? -4.513 -4.104 15.290 1.00 90.69 111 VAL A N 1
ATOM 866 C CA . VAL A 1 111 ? -5.557 -3.718 14.324 1.00 90.69 111 VAL A CA 1
ATOM 867 C C . VAL A 1 111 ? -5.791 -4.815 13.280 1.00 90.69 111 VAL A C 1
ATOM 869 O O . VAL A 1 111 ? -6.921 -5.009 12.840 1.00 90.69 111 VAL A O 1
ATOM 872 N N . LEU A 1 112 ? -4.758 -5.589 12.926 1.00 88.12 112 LEU A N 1
ATOM 873 C CA . LEU A 1 112 ? -4.866 -6.693 11.965 1.00 88.12 112 LEU A CA 1
ATOM 874 C C . LEU A 1 112 ? -5.658 -7.896 12.507 1.00 88.12 112 LEU A C 1
ATOM 876 O O . LEU A 1 112 ? -6.100 -8.738 11.725 1.00 88.12 112 LEU A O 1
ATOM 880 N N . GLY A 1 113 ? -5.840 -7.985 13.828 1.00 86.00 113 GLY A N 1
ATOM 881 C CA . GLY A 1 113 ? -6.662 -9.002 14.488 1.00 86.00 113 GLY A CA 1
ATOM 882 C C . GLY A 1 113 ? -8.111 -8.571 14.726 1.00 86.00 113 GLY A C 1
ATOM 883 O O . GLY A 1 113 ? -8.916 -9.374 15.195 1.00 86.00 113 GLY A O 1
ATOM 884 N N . PHE A 1 114 ? -8.469 -7.320 14.424 1.00 89.06 114 PHE A N 1
ATOM 885 C CA . PHE A 1 114 ? -9.804 -6.807 14.706 1.00 89.06 114 PHE A CA 1
ATOM 886 C C . PHE A 1 114 ? -10.848 -7.378 13.737 1.00 89.06 114 PHE A C 1
ATOM 888 O O . PHE A 1 114 ? -10.784 -7.164 12.526 1.00 89.06 114 PHE A O 1
ATOM 895 N N . HIS A 1 115 ? -11.858 -8.065 14.279 1.00 86.94 115 HIS A N 1
ATOM 896 C CA . HIS A 1 115 ? -12.880 -8.753 13.482 1.00 86.94 115 HIS A CA 1
ATOM 897 C C . HIS A 1 115 ? -13.660 -7.831 12.535 1.00 86.94 115 HIS A C 1
ATOM 899 O O . HIS A 1 115 ? -14.004 -8.261 11.435 1.00 86.94 115 HIS A O 1
ATOM 905 N N . GLY A 1 116 ? -13.897 -6.568 12.908 1.00 86.94 116 GLY A N 1
ATOM 906 C CA . GLY A 1 116 ? -14.589 -5.609 12.037 1.00 86.94 116 GLY A CA 1
ATOM 907 C C . GLY A 1 116 ? -13.813 -5.251 10.764 1.00 86.94 116 GLY A C 1
ATOM 908 O O . GLY A 1 116 ? -14.419 -4.834 9.785 1.00 86.94 116 GLY A O 1
ATOM 909 N N . LEU A 1 117 ? -12.498 -5.497 10.730 1.00 91.81 117 LEU A N 1
ATOM 910 C CA . LEU A 1 117 ? -11.640 -5.265 9.563 1.00 91.81 117 LEU A CA 1
ATOM 911 C C . LEU A 1 117 ? -11.254 -6.560 8.837 1.00 91.81 117 LEU A C 1
ATOM 913 O O . LEU A 1 117 ? -10.420 -6.529 7.934 1.00 91.81 117 LEU A O 1
ATOM 917 N N . ALA A 1 118 ? -11.863 -7.703 9.177 1.00 90.31 118 ALA A N 1
ATOM 918 C CA . ALA A 1 118 ? -11.479 -9.007 8.629 1.00 90.31 118 ALA A CA 1
ATOM 919 C C . ALA A 1 118 ? -11.477 -9.045 7.089 1.00 90.31 118 ALA A C 1
ATOM 921 O O . ALA A 1 118 ? -10.597 -9.662 6.489 1.00 90.31 118 ALA A O 1
ATOM 922 N N . HIS A 1 119 ? -12.424 -8.354 6.445 1.00 93.31 119 HIS A N 1
ATOM 923 C CA . HIS A 1 119 ? -12.483 -8.267 4.986 1.00 93.31 119 HIS A CA 1
ATOM 924 C C . HIS A 1 119 ? -11.304 -7.475 4.395 1.00 93.31 119 HIS A C 1
ATOM 926 O O . HIS A 1 119 ? -10.646 -7.954 3.472 1.00 93.31 119 HIS A O 1
ATOM 932 N N . GLU A 1 120 ? -10.988 -6.301 4.952 1.00 94.19 120 GLU A N 1
ATOM 933 C CA . GLU A 1 120 ? -9.836 -5.500 4.513 1.00 94.19 120 GLU A CA 1
ATOM 934 C C . GLU A 1 120 ? -8.507 -6.216 4.788 1.00 94.19 120 GLU A C 1
ATOM 936 O O . GLU A 1 120 ? -7.598 -6.174 3.961 1.00 94.19 120 GLU A O 1
ATOM 941 N N . VAL A 1 121 ? -8.397 -6.925 5.915 1.00 92.94 121 VAL A N 1
ATOM 942 C CA . VAL A 1 121 ? -7.211 -7.720 6.265 1.00 92.94 121 VAL A CA 1
ATOM 943 C C . VAL A 1 121 ? -7.023 -8.888 5.294 1.00 92.94 121 VAL A C 1
ATOM 945 O O . VAL A 1 121 ? -5.898 -9.173 4.882 1.00 92.94 121 VAL A O 1
ATOM 948 N N . GLU A 1 122 ? -8.100 -9.551 4.876 1.00 93.31 122 GLU A N 1
ATOM 949 C CA . GLU A 1 122 ? -8.031 -10.590 3.846 1.00 93.31 122 GLU A CA 1
ATOM 950 C C . GLU A 1 122 ? -7.628 -10.008 2.481 1.00 93.31 122 GLU A C 1
ATOM 952 O O . GLU A 1 122 ? -6.761 -10.561 1.798 1.00 93.31 122 GLU A O 1
ATOM 957 N N . ASN A 1 123 ? -8.167 -8.846 2.106 1.00 92.94 123 ASN A N 1
ATOM 958 C CA . ASN A 1 123 ? -7.746 -8.136 0.897 1.00 92.94 123 ASN A CA 1
ATOM 959 C C . ASN A 1 123 ? -6.258 -7.757 0.952 1.00 92.94 123 ASN A C 1
ATOM 961 O O . ASN A 1 123 ? -5.530 -7.976 -0.019 1.00 92.94 123 ASN A O 1
ATOM 965 N N . LEU A 1 124 ? -5.775 -7.281 2.103 1.00 92.31 124 LEU A N 1
ATOM 966 C CA . LEU A 1 124 ? -4.362 -6.998 2.338 1.00 92.31 124 LEU A CA 1
ATOM 967 C C . LEU A 1 124 ? -3.501 -8.261 2.211 1.00 92.31 124 LEU A C 1
ATOM 969 O O . LEU A 1 124 ? -2.457 -8.219 1.562 1.00 92.31 124 LEU A O 1
ATOM 973 N N . ARG A 1 125 ? -3.928 -9.404 2.764 1.00 90.94 125 ARG A N 1
ATOM 974 C CA . ARG A 1 125 ? -3.207 -10.683 2.616 1.00 90.94 125 ARG A CA 1
ATOM 975 C C . ARG A 1 125 ? -3.060 -11.084 1.153 1.00 90.94 125 ARG A C 1
ATOM 977 O O . ARG A 1 125 ? -1.971 -11.469 0.720 1.00 90.94 125 ARG A O 1
ATOM 984 N N . ARG A 1 126 ? -4.132 -10.951 0.372 1.00 90.62 126 ARG A N 1
ATOM 985 C CA . ARG A 1 126 ? -4.108 -11.204 -1.075 1.00 90.62 126 ARG A CA 1
ATOM 986 C C . ARG A 1 126 ? -3.172 -10.238 -1.798 1.00 90.62 126 ARG A C 1
ATOM 988 O O . ARG A 1 126 ? -2.393 -10.681 -2.641 1.00 90.62 126 ARG A O 1
ATOM 995 N N . ALA A 1 127 ? -3.205 -8.956 -1.441 1.00 89.12 127 ALA A N 1
ATOM 996 C CA . ALA A 1 127 ? -2.312 -7.935 -1.979 1.00 89.12 127 ALA A CA 1
ATOM 997 C C . ALA A 1 127 ? -0.838 -8.261 -1.688 1.00 89.12 127 ALA A C 1
ATOM 999 O O . ALA A 1 127 ? -0.019 -8.271 -2.604 1.00 89.12 127 ALA A O 1
ATOM 1000 N N . VAL A 1 128 ? -0.506 -8.618 -0.442 1.00 89.75 128 VAL A N 1
ATOM 1001 C CA . VAL A 1 128 ? 0.850 -9.023 -0.035 1.00 89.75 128 VAL A CA 1
ATOM 1002 C C . VAL A 1 128 ? 1.317 -10.232 -0.837 1.00 89.75 128 VAL A C 1
ATOM 1004 O O . VAL A 1 128 ? 2.421 -10.202 -1.372 1.00 89.75 128 VAL A O 1
ATOM 1007 N N . LYS A 1 129 ? 0.471 -11.259 -0.989 1.00 88.25 129 LYS A N 1
ATOM 1008 C CA . LYS A 1 129 ? 0.788 -12.451 -1.790 1.00 88.25 129 LYS A CA 1
ATOM 1009 C C . LYS A 1 129 ? 1.027 -12.117 -3.267 1.00 88.25 129 LYS A C 1
ATOM 1011 O O . LYS A 1 129 ? 1.919 -12.686 -3.890 1.00 88.25 129 LYS A O 1
ATOM 1016 N N . ALA A 1 130 ? 0.243 -11.204 -3.836 1.00 85.25 130 ALA A N 1
ATOM 1017 C CA . ALA A 1 130 ? 0.409 -10.772 -5.222 1.00 85.25 130 ALA A CA 1
ATOM 1018 C C . ALA A 1 130 ? 1.703 -9.969 -5.428 1.00 85.25 130 ALA A C 1
ATOM 1020 O O . ALA A 1 130 ? 2.400 -10.170 -6.421 1.00 85.25 130 ALA A O 1
ATOM 1021 N N . VAL A 1 131 ? 2.039 -9.089 -4.481 1.00 87.06 131 VAL A N 1
ATOM 1022 C CA . VAL A 1 131 ? 3.269 -8.287 -4.503 1.00 87.06 131 VAL A CA 1
ATOM 1023 C C . VAL A 1 131 ? 4.500 -9.171 -4.317 1.00 87.06 131 VAL A C 1
ATOM 1025 O O . VAL A 1 131 ? 5.449 -9.039 -5.084 1.00 87.06 131 VAL A O 1
ATOM 1028 N N . SER A 1 132 ? 4.486 -10.092 -3.350 1.00 84.94 132 SER A N 1
ATOM 1029 C CA . SER A 1 132 ? 5.618 -10.988 -3.077 1.00 84.94 132 SER A CA 1
ATOM 1030 C C . SER A 1 132 ? 5.824 -12.050 -4.156 1.00 84.94 132 SER A C 1
ATOM 1032 O O . SER A 1 132 ? 6.951 -12.479 -4.377 1.00 84.94 132 SER A O 1
ATOM 1034 N N . GLY A 1 133 ? 4.759 -12.447 -4.858 1.00 82.62 133 GLY A N 1
ATOM 1035 C CA . GLY A 1 133 ? 4.828 -13.361 -5.999 1.00 82.62 133 GLY A CA 1
ATOM 1036 C C . GLY A 1 133 ? 5.244 -12.708 -7.323 1.00 82.62 133 GLY A C 1
ATOM 1037 O O . GLY A 1 133 ? 5.272 -13.392 -8.344 1.00 82.62 133 GLY A O 1
ATOM 1038 N N . SER A 1 134 ? 5.515 -11.400 -7.346 1.00 83.38 134 SER A N 1
ATOM 1039 C CA . SER A 1 134 ? 5.954 -10.680 -8.545 1.00 83.38 134 SER A CA 1
ATOM 1040 C C . SER A 1 134 ? 7.475 -10.692 -8.676 1.00 83.38 134 SER A C 1
ATOM 1042 O O . SER A 1 134 ? 8.179 -10.457 -7.699 1.00 83.38 134 SER A O 1
ATOM 1044 N N . GLU A 1 135 ? 7.988 -10.869 -9.897 1.00 82.94 135 GLU A N 1
ATOM 1045 C CA . GLU A 1 135 ? 9.421 -10.708 -10.202 1.00 82.94 135 GLU A CA 1
ATOM 1046 C C . GLU A 1 135 ? 9.898 -9.277 -9.902 1.00 82.94 135 GLU A C 1
ATOM 1048 O O . GLU A 1 135 ? 11.036 -9.044 -9.498 1.00 82.94 135 GLU A O 1
ATOM 1053 N N . MET A 1 136 ? 8.998 -8.300 -10.057 1.00 83.44 136 MET A N 1
ATOM 1054 C CA . MET A 1 136 ? 9.293 -6.877 -9.918 1.00 83.44 136 MET A CA 1
ATOM 1055 C C . MET A 1 136 ? 8.257 -6.189 -9.010 1.00 83.44 136 MET A C 1
ATOM 1057 O O . MET A 1 136 ? 7.448 -5.385 -9.485 1.00 83.44 136 MET A O 1
ATOM 1061 N N . PRO A 1 137 ? 8.268 -6.458 -7.687 1.00 84.81 137 PRO A N 1
ATOM 1062 C CA . PRO A 1 137 ? 7.216 -6.027 -6.756 1.00 84.81 137 PRO A CA 1
ATOM 1063 C C . PRO A 1 137 ? 6.969 -4.515 -6.752 1.00 84.81 137 PRO A C 1
ATOM 1065 O O . PRO A 1 137 ? 5.826 -4.061 -6.745 1.00 84.81 137 PRO A O 1
ATOM 1068 N N . ARG A 1 138 ? 8.051 -3.728 -6.833 1.00 84.56 138 ARG A N 1
ATOM 1069 C CA . ARG A 1 138 ? 8.016 -2.254 -6.827 1.00 84.56 138 ARG A CA 1
ATOM 1070 C C . ARG A 1 138 ? 7.270 -1.668 -8.021 1.00 84.56 138 ARG A C 1
ATOM 1072 O O . ARG A 1 138 ? 6.853 -0.521 -7.968 1.00 84.56 138 ARG A O 1
ATOM 1079 N N . PHE A 1 139 ? 7.107 -2.439 -9.085 1.00 82.88 139 PHE A N 1
ATOM 1080 C CA . PHE A 1 139 ? 6.496 -1.989 -10.328 1.00 82.88 139 PHE A CA 1
ATOM 1081 C C . PHE A 1 139 ? 5.212 -2.752 -10.630 1.00 82.88 139 PHE A C 1
ATOM 1083 O O . PHE A 1 139 ? 4.711 -2.684 -11.749 1.00 82.88 139 PHE A O 1
ATOM 1090 N N . LEU A 1 140 ? 4.651 -3.460 -9.639 1.00 81.38 140 LEU A N 1
ATOM 1091 C CA . LEU A 1 140 ? 3.474 -4.303 -9.824 1.00 81.38 140 LEU A CA 1
ATOM 1092 C C . LEU A 1 140 ? 2.318 -3.538 -10.474 1.00 81.38 140 LEU A C 1
ATOM 1094 O O . LEU A 1 140 ? 1.696 -4.078 -11.375 1.00 81.38 140 LEU A O 1
ATOM 1098 N N . ARG A 1 141 ? 2.064 -2.285 -10.068 1.00 77.94 141 ARG A N 1
ATOM 1099 C CA . ARG A 1 141 ? 1.013 -1.408 -10.627 1.00 77.94 141 ARG A CA 1
ATOM 1100 C C . ARG A 1 141 ? 1.260 -0.948 -12.066 1.00 77.94 141 ARG A C 1
ATOM 1102 O O . ARG A 1 141 ? 0.327 -0.495 -12.718 1.00 77.94 141 ARG A O 1
ATOM 1109 N N . ILE A 1 142 ? 2.501 -1.029 -12.532 1.00 76.81 142 ILE A N 1
ATOM 1110 C CA . ILE A 1 142 ? 2.925 -0.601 -13.870 1.00 76.81 142 ILE A CA 1
ATOM 1111 C C . ILE A 1 142 ? 2.991 -1.805 -14.820 1.00 76.81 142 ILE A C 1
ATOM 1113 O O . ILE A 1 142 ? 2.654 -1.664 -15.996 1.00 76.81 142 ILE A O 1
ATOM 1117 N N . LEU A 1 143 ? 3.421 -2.964 -14.305 1.00 72.38 143 LEU A N 1
ATOM 1118 C CA . LEU A 1 143 ? 3.739 -4.167 -15.081 1.00 72.38 143 LEU A CA 1
ATOM 1119 C C . LEU A 1 143 ? 2.698 -5.287 -15.026 1.00 72.38 143 LEU A C 1
ATOM 1121 O O . LEU A 1 143 ? 2.663 -6.103 -15.936 1.00 72.38 143 LEU A O 1
ATOM 1125 N N . GLY A 1 144 ? 1.902 -5.382 -13.961 1.00 63.84 144 GLY A N 1
ATOM 1126 C CA . GLY A 1 144 ? 0.909 -6.447 -13.795 1.00 63.84 144 GLY A CA 1
ATOM 1127 C C . GLY A 1 144 ? -0.114 -6.537 -14.935 1.00 63.84 144 GLY A C 1
ATOM 1128 O O . GLY A 1 144 ? -0.219 -5.667 -15.789 1.00 63.84 144 GLY A O 1
ATOM 1129 N N . ASP A 1 145 ? -0.921 -7.587 -14.955 1.00 65.50 145 ASP A N 1
ATOM 1130 C CA . ASP A 1 145 ? -2.114 -7.600 -15.802 1.00 65.50 145 ASP A CA 1
ATOM 1131 C C . ASP A 1 145 ? -3.268 -6.909 -15.061 1.00 65.50 145 ASP A C 1
ATOM 1133 O O . ASP A 1 145 ? -3.255 -6.818 -13.828 1.00 65.50 145 ASP A O 1
ATOM 1137 N N . GLY A 1 146 ? -4.301 -6.455 -15.783 1.00 60.19 146 GLY A N 1
ATOM 1138 C CA . GLY A 1 146 ? -5.487 -5.803 -15.197 1.00 60.19 146 GLY A CA 1
ATOM 1139 C C . GLY A 1 146 ? -6.098 -6.554 -14.000 1.00 60.19 146 GLY A C 1
ATOM 1140 O O . GLY A 1 146 ? -6.622 -5.946 -13.068 1.00 60.19 146 GLY A O 1
ATOM 1141 N N . SER A 1 147 ? -5.941 -7.880 -13.972 1.00 64.94 147 SER A N 1
ATOM 1142 C CA . SER A 1 147 ? -6.390 -8.771 -12.900 1.00 64.94 147 SER A CA 1
ATOM 1143 C C . SER A 1 147 ? -5.564 -8.714 -11.609 1.00 64.94 147 SER A C 1
ATOM 1145 O O . SER A 1 147 ? -6.049 -9.171 -10.585 1.00 64.94 147 SER A O 1
ATOM 1147 N N . LYS A 1 148 ? -4.345 -8.165 -11.604 1.00 65.88 148 LYS A N 1
ATOM 1148 C CA . LYS A 1 148 ? -3.491 -8.066 -10.401 1.00 65.88 148 LYS A CA 1
ATOM 1149 C C . LYS A 1 148 ? -3.404 -6.642 -9.851 1.00 65.88 148 LYS A C 1
ATOM 1151 O O . LYS A 1 148 ? -3.170 -6.464 -8.659 1.00 65.88 148 LYS A O 1
ATOM 1156 N N . TYR A 1 149 ? -3.634 -5.627 -10.688 1.00 73.75 149 TYR A N 1
ATOM 1157 C CA . TYR A 1 149 ? -3.575 -4.220 -10.274 1.00 73.75 149 TYR A CA 1
ATOM 1158 C C . TYR A 1 149 ? -4.624 -3.841 -9.234 1.00 73.75 149 TYR A C 1
ATOM 1160 O O . TYR A 1 149 ? -4.316 -3.081 -8.316 1.00 73.75 149 TYR A O 1
ATOM 1168 N N . HIS A 1 150 ? -5.845 -4.370 -9.376 1.00 77.19 150 HIS A N 1
ATOM 1169 C CA . HIS A 1 150 ? -6.956 -4.003 -8.500 1.00 77.19 150 HIS A CA 1
ATOM 1170 C C . HIS A 1 150 ? -6.694 -4.407 -7.036 1.00 77.19 150 HIS A C 1
ATOM 1172 O O . HIS A 1 150 ? -7.213 -3.795 -6.114 1.00 77.19 150 HIS A O 1
ATOM 1178 N N . MET A 1 151 ? -5.832 -5.405 -6.807 1.00 81.00 151 MET A N 1
ATOM 1179 C CA . MET A 1 151 ? -5.562 -5.963 -5.479 1.00 81.00 151 MET A CA 1
ATOM 1180 C C . MET A 1 151 ? -4.833 -4.991 -4.543 1.00 81.00 151 MET A C 1
ATOM 1182 O O . MET A 1 151 ? -4.903 -5.151 -3.331 1.00 81.00 151 MET A O 1
ATOM 1186 N N . VAL A 1 152 ? -4.124 -3.999 -5.087 1.00 81.94 152 VAL A N 1
ATOM 1187 C CA . VAL A 1 152 ? -3.347 -3.010 -4.314 1.00 81.94 152 VAL A CA 1
ATOM 1188 C C . VAL A 1 152 ? -3.993 -1.621 -4.331 1.00 81.94 152 VAL A C 1
ATOM 1190 O O . VAL A 1 152 ? -3.350 -0.628 -3.986 1.00 81.94 152 VAL A O 1
ATOM 1193 N N . GLU A 1 153 ? -5.251 -1.526 -4.770 1.00 83.12 153 GLU A N 1
ATOM 1194 C CA . GLU A 1 153 ? -5.984 -0.263 -4.795 1.00 83.12 153 GLU A CA 1
ATOM 1195 C C . GLU A 1 153 ? -6.391 0.208 -3.413 1.00 83.12 153 GLU A C 1
ATOM 1197 O O . GLU A 1 153 ? -6.666 -0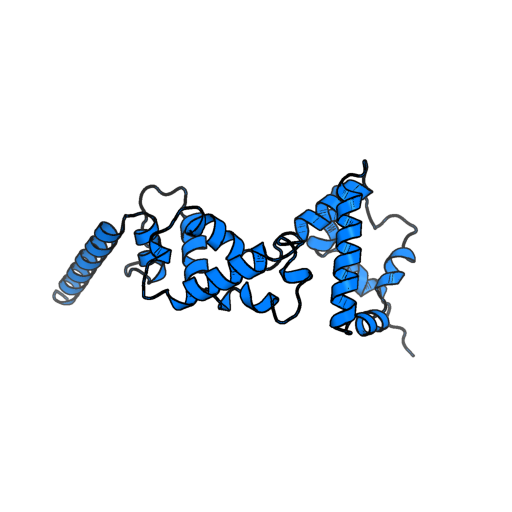.579 -2.512 1.00 83.12 153 GLU A O 1
ATOM 1202 N N . LYS A 1 154 ? -6.502 1.533 -3.279 1.00 84.50 154 LYS A N 1
ATOM 1203 C CA . LYS A 1 154 ? -6.934 2.156 -2.029 1.00 84.50 154 LYS A CA 1
ATOM 1204 C C . LYS A 1 154 ? -8.328 1.694 -1.596 1.00 84.50 154 LYS A C 1
ATOM 1206 O O . LYS A 1 154 ? -8.592 1.604 -0.406 1.00 84.50 154 LYS A O 1
ATOM 1211 N N . SER A 1 155 ? -9.192 1.381 -2.558 1.00 86.00 155 SER A N 1
ATOM 1212 C CA . SER A 1 155 ? -10.546 0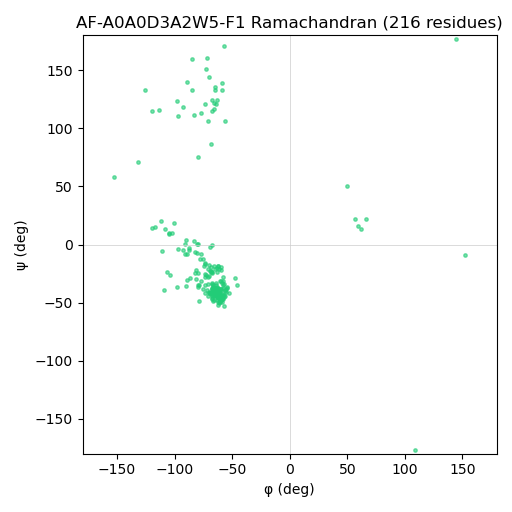.866 -2.342 1.00 86.00 155 SER A CA 1
ATOM 1213 C C . SER A 1 155 ? -10.582 -0.511 -1.675 1.00 86.00 155 SER A C 1
ATOM 1215 O O . SER A 1 155 ? -11.603 -0.859 -1.093 1.00 86.00 155 SER A O 1
ATOM 1217 N N . MET A 1 156 ? -9.498 -1.290 -1.732 1.00 87.12 156 MET A N 1
ATOM 1218 C CA . MET A 1 156 ? -9.475 -2.656 -1.199 1.00 87.12 156 MET A CA 1
ATOM 1219 C C . MET A 1 156 ? -9.285 -2.714 0.319 1.00 87.12 156 MET A C 1
ATOM 1221 O O . MET A 1 156 ? -9.648 -3.715 0.941 1.00 87.12 156 MET A O 1
ATOM 1225 N N . PHE A 1 157 ? -8.685 -1.677 0.903 1.00 91.75 157 PHE A N 1
ATOM 1226 C CA . PHE A 1 157 ? -8.418 -1.573 2.339 1.00 91.75 157 PHE A CA 1
ATOM 1227 C C . PHE A 1 157 ? -8.368 -0.095 2.799 1.00 91.75 157 PHE A C 1
ATOM 1229 O O . PHE A 1 157 ? -7.337 0.384 3.290 1.00 91.75 157 PHE A O 1
ATOM 1236 N N . PRO A 1 158 ? -9.456 0.675 2.577 1.00 92.75 158 PRO A N 1
ATOM 1237 C CA . PRO A 1 158 ? -9.486 2.117 2.818 1.00 92.75 158 PRO A CA 1
ATOM 1238 C C . PRO A 1 158 ? -9.305 2.477 4.295 1.00 92.75 158 PRO A C 1
ATOM 1240 O O . PRO A 1 158 ? -8.618 3.456 4.599 1.00 92.75 158 PRO A O 1
ATOM 1243 N N . THR A 1 159 ? -9.862 1.685 5.212 1.00 93.25 159 THR A N 1
ATOM 1244 C CA . THR A 1 159 ? -9.768 1.947 6.651 1.00 93.25 159 THR A CA 1
ATOM 1245 C C . THR A 1 159 ? -8.350 1.696 7.142 1.00 93.25 159 THR A C 1
ATOM 1247 O O . THR A 1 159 ? -7.779 2.541 7.831 1.00 93.25 159 THR A O 1
ATOM 1250 N N . LEU A 1 160 ? -7.720 0.597 6.712 1.00 92.06 160 LEU A N 1
ATOM 1251 C CA . LEU A 1 160 ? -6.316 0.324 7.043 1.00 92.06 160 LEU A CA 1
ATOM 1252 C C . LEU A 1 160 ? -5.386 1.434 6.531 1.00 92.06 160 LEU A C 1
ATOM 1254 O O . LEU A 1 160 ? -4.452 1.823 7.238 1.00 92.06 160 LEU A O 1
ATOM 1258 N N . ILE A 1 161 ? -5.654 1.986 5.340 1.00 92.06 161 ILE A N 1
ATOM 1259 C CA . ILE A 1 161 ? -4.898 3.132 4.812 1.00 92.06 161 ILE A CA 1
ATOM 1260 C C . ILE A 1 161 ? -5.065 4.344 5.719 1.00 92.06 161 ILE A C 1
ATOM 1262 O O . ILE A 1 161 ? -4.054 4.896 6.154 1.00 92.06 161 ILE A O 1
ATOM 1266 N N . ALA A 1 162 ? -6.301 4.724 6.045 1.00 91.12 162 ALA A N 1
ATOM 1267 C CA . ALA A 1 162 ? -6.573 5.880 6.894 1.00 91.12 162 ALA A CA 1
ATOM 1268 C C . ALA A 1 162 ? -5.874 5.764 8.259 1.00 91.12 162 ALA A C 1
ATOM 1270 O O . ALA A 1 162 ? -5.194 6.699 8.685 1.00 91.12 162 ALA A O 1
ATOM 1271 N N . VAL A 1 163 ? -5.952 4.587 8.891 1.00 91.06 163 VAL A N 1
ATOM 1272 C CA . VAL A 1 163 ? -5.270 4.289 10.159 1.00 91.06 163 VAL A CA 1
ATOM 1273 C C . VAL A 1 163 ? -3.755 4.428 10.006 1.00 91.06 163 VAL A C 1
ATOM 1275 O O . VAL A 1 163 ? -3.111 5.114 10.801 1.00 91.06 163 VAL A O 1
ATOM 1278 N N . SER A 1 164 ? -3.172 3.827 8.962 1.00 90.56 164 SER A N 1
ATOM 1279 C CA . SER A 1 164 ? -1.726 3.889 8.723 1.00 90.56 164 SER A CA 1
ATOM 1280 C C . SER A 1 164 ? -1.228 5.320 8.493 1.00 90.56 164 SER A C 1
ATOM 1282 O O . SER A 1 164 ? -0.203 5.713 9.048 1.00 90.56 164 SER A O 1
ATOM 1284 N N . GLU A 1 165 ? -1.969 6.129 7.732 1.00 89.94 165 GLU A N 1
ATOM 1285 C CA . GLU A 1 165 ? -1.628 7.524 7.467 1.00 89.94 165 GLU A CA 1
ATOM 1286 C C . GLU A 1 165 ? -1.736 8.384 8.725 1.00 89.94 165 GLU A C 1
ATOM 128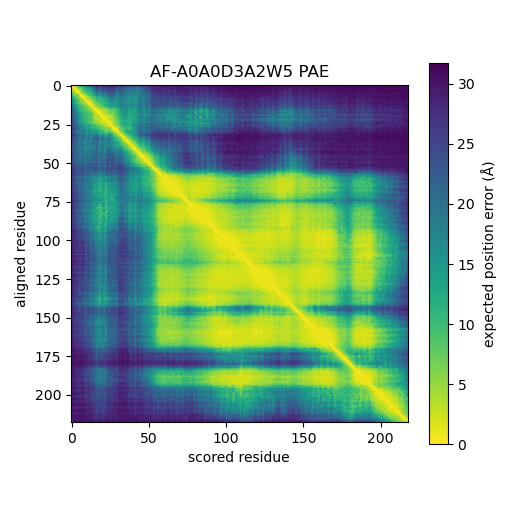8 O O . GLU A 1 165 ? -0.904 9.267 8.937 1.00 89.94 165 GLU A O 1
ATOM 1293 N N . GLN A 1 166 ? -2.740 8.135 9.568 1.00 88.12 166 GLN A N 1
ATOM 1294 C CA . GLN A 1 166 ? -2.906 8.862 10.820 1.00 88.12 166 GLN A CA 1
ATOM 1295 C C . GLN A 1 166 ? -1.799 8.522 11.821 1.00 88.12 166 GLN A C 1
ATOM 1297 O O . GLN A 1 166 ? -1.246 9.436 12.434 1.00 88.12 166 GLN A O 1
ATOM 1302 N N . ILE A 1 167 ? -1.406 7.248 11.941 1.00 86.88 167 ILE A N 1
ATOM 1303 C CA . ILE A 1 167 ? -0.258 6.840 12.769 1.00 86.88 167 ILE A CA 1
ATOM 1304 C C . ILE A 1 167 ? 1.015 7.535 12.287 1.00 86.88 167 ILE A C 1
ATOM 1306 O O . ILE A 1 167 ? 1.734 8.111 13.098 1.00 86.88 167 ILE A O 1
ATOM 1310 N N . MET A 1 168 ? 1.271 7.541 10.975 1.00 83.94 168 MET A N 1
ATOM 1311 C CA . MET A 1 168 ? 2.449 8.201 10.404 1.00 83.94 168 MET A CA 1
ATOM 1312 C C . MET A 1 168 ? 2.452 9.712 10.661 1.00 83.94 168 MET A C 1
ATOM 1314 O O . MET A 1 168 ? 3.492 10.263 11.012 1.00 83.94 168 MET A O 1
ATOM 1318 N N . ARG A 1 169 ? 1.298 10.382 10.532 1.00 85.12 169 ARG A N 1
ATOM 1319 C CA . ARG A 1 169 ? 1.158 11.821 10.823 1.00 85.12 169 ARG A CA 1
ATOM 1320 C C . ARG A 1 169 ? 1.411 12.158 12.292 1.00 85.12 169 ARG A C 1
ATOM 1322 O O . ARG A 1 169 ? 1.963 13.210 12.584 1.00 85.12 169 ARG A O 1
ATOM 1329 N N . THR A 1 170 ? 1.032 11.263 13.198 1.00 81.19 170 THR A N 1
ATOM 1330 C CA . THR A 1 170 ? 1.093 11.476 14.654 1.00 81.19 170 THR A CA 1
ATOM 1331 C C . THR A 1 170 ? 2.284 10.769 15.310 1.00 81.19 170 THR A C 1
ATOM 1333 O O . THR A 1 170 ? 2.353 10.696 16.534 1.00 81.19 170 THR A O 1
ATOM 1336 N N . ALA A 1 171 ? 3.232 10.230 14.535 1.00 74.19 171 ALA A N 1
ATOM 1337 C CA . ALA A 1 171 ? 4.323 9.389 15.042 1.00 74.19 171 ALA A CA 1
ATOM 1338 C C . ALA A 1 171 ? 5.239 10.091 16.070 1.00 74.19 171 ALA A C 1
ATOM 1340 O O . ALA A 1 171 ? 5.884 9.417 16.867 1.00 74.19 171 ALA A O 1
ATOM 1341 N N . GLY A 1 172 ? 5.279 11.429 16.077 1.00 65.56 172 GLY A N 1
ATOM 1342 C CA . GLY A 1 172 ? 6.007 12.231 17.071 1.00 65.56 172 GLY A CA 1
ATOM 1343 C C . GLY A 1 172 ? 5.217 12.563 18.345 1.00 65.56 172 GLY A C 1
ATOM 1344 O O . GLY A 1 172 ? 5.769 13.161 19.265 1.00 65.56 172 GLY A O 1
ATOM 1345 N N . GLU A 1 173 ? 3.934 12.207 18.419 1.00 70.69 173 GLU A N 1
ATOM 1346 C CA . GLU A 1 173 ? 3.064 12.529 19.551 1.00 70.69 173 GLU A CA 1
ATOM 1347 C C . GLU A 1 173 ? 3.062 11.398 20.585 1.00 70.69 173 GLU A C 1
ATOM 1349 O O . GLU A 1 173 ? 2.621 10.282 20.302 1.00 70.69 173 GLU A O 1
ATOM 1354 N N . VAL A 1 174 ? 3.505 11.713 21.808 1.00 59.22 174 VAL A N 1
ATOM 1355 C CA . VAL A 1 174 ? 3.568 10.772 22.946 1.00 59.22 174 VAL A CA 1
ATOM 1356 C C . VAL A 1 174 ? 2.168 10.354 23.419 1.00 59.22 174 VAL A C 1
ATOM 1358 O O . VAL A 1 174 ? 1.956 9.209 23.813 1.00 59.22 174 VAL A O 1
ATOM 1361 N N . ASN A 1 175 ? 1.191 11.259 23.321 1.00 60.31 175 ASN A N 1
ATOM 1362 C CA . ASN A 1 175 ? -0.197 11.016 23.703 1.00 60.31 175 ASN A CA 1
ATOM 1363 C C . ASN A 1 175 ? -1.092 11.212 22.484 1.00 60.31 175 ASN A C 1
ATOM 1365 O O . ASN A 1 175 ? -1.198 12.330 21.981 1.00 60.31 175 ASN A O 1
ATOM 1369 N N . PHE A 1 176 ? -1.741 10.142 22.021 1.00 61.22 176 PHE A N 1
ATOM 1370 C CA . PHE A 1 176 ? -2.725 10.256 20.953 1.00 61.22 176 PHE A CA 1
ATOM 1371 C C . PHE A 1 176 ? -3.925 11.065 21.455 1.00 61.22 176 PHE A C 1
ATOM 1373 O O . PHE A 1 176 ? -4.610 10.654 22.395 1.00 61.22 176 PHE A O 1
ATOM 1380 N N . ARG A 1 177 ? -4.170 12.229 20.848 1.00 61.16 177 ARG A N 1
ATOM 1381 C CA . ARG A 1 177 ? -5.330 13.070 21.149 1.00 61.16 177 ARG A CA 1
ATOM 1382 C C . ARG A 1 177 ? -6.245 13.094 19.922 1.00 61.16 177 ARG A C 1
ATOM 1384 O O . ARG A 1 177 ? -5.819 13.592 18.882 1.00 61.16 177 ARG A O 1
ATOM 1391 N N . PRO A 1 178 ? -7.477 12.572 20.014 1.00 57.28 178 PRO A N 1
ATOM 1392 C CA . PRO A 1 178 ? -8.421 12.625 18.905 1.00 57.28 178 PRO A CA 1
ATOM 1393 C C . PRO A 1 178 ? -8.694 14.076 18.508 1.00 57.28 178 PRO A C 1
ATOM 1395 O O . PRO A 1 178 ? -8.859 14.944 19.371 1.00 57.28 178 PRO A O 1
ATOM 1398 N N . ALA A 1 179 ? -8.769 14.347 17.207 1.00 53.53 179 ALA A N 1
ATOM 1399 C CA . ALA A 1 179 ? -9.141 15.660 16.698 1.00 53.53 179 ALA A CA 1
ATOM 1400 C C . ALA A 1 179 ? -10.672 15.826 16.756 1.00 53.53 179 ALA A C 1
ATOM 1402 O O . ALA A 1 179 ? -11.352 15.725 15.740 1.00 53.53 179 ALA A O 1
ATOM 1403 N N . GLY A 1 180 ? -11.231 16.047 17.950 1.00 55.03 180 GLY A N 1
ATOM 1404 C CA . GLY A 1 180 ? -12.656 16.350 18.125 1.00 55.03 180 GLY A CA 1
ATOM 1405 C C . GLY A 1 180 ? -13.296 15.762 19.383 1.00 55.03 180 GLY A C 1
ATOM 1406 O O . GLY A 1 180 ? -12.666 15.046 20.155 1.00 55.03 180 GLY A O 1
ATOM 1407 N N . SER A 1 181 ? -14.579 16.081 19.586 1.00 53.91 181 SER A N 1
ATOM 1408 C CA . SER A 1 181 ? -15.404 15.634 20.722 1.00 53.91 181 SER A CA 1
ATOM 1409 C C . SER A 1 181 ? -15.915 14.189 20.602 1.00 53.91 181 SER A C 1
ATOM 1411 O O . SER A 1 181 ? -16.381 13.619 21.586 1.00 53.91 181 SER A O 1
ATOM 1413 N N . ARG A 1 182 ? -15.800 13.556 19.425 1.00 59.06 182 ARG A N 1
ATOM 1414 C CA . ARG A 1 182 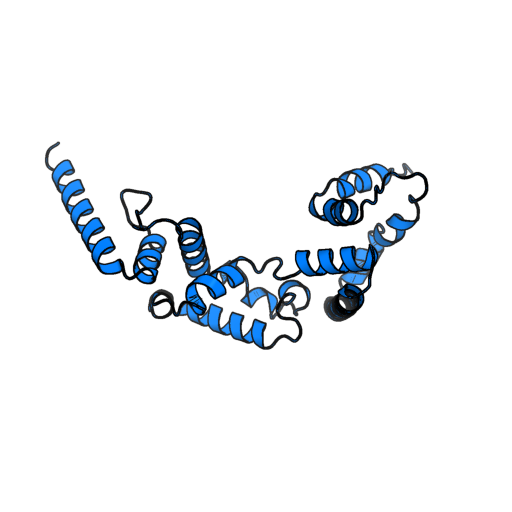? -16.148 12.143 19.197 1.00 59.06 182 ARG A CA 1
ATOM 1415 C C . ARG A 1 182 ? -14.963 11.395 18.597 1.00 59.06 182 ARG A C 1
ATOM 1417 O O . ARG A 1 182 ? -14.378 11.872 17.632 1.00 59.06 182 ARG A O 1
ATOM 1424 N N . LEU A 1 183 ? -14.653 10.218 19.146 1.00 64.19 183 LEU A N 1
ATOM 1425 C CA . LEU A 1 183 ? -13.709 9.288 18.528 1.00 64.19 183 LEU A CA 1
ATOM 1426 C C . LEU A 1 183 ? -14.286 8.821 17.194 1.00 64.19 183 LEU A C 1
ATOM 1428 O O . LEU A 1 183 ? -15.373 8.241 17.164 1.00 64.19 183 LEU A O 1
ATOM 1432 N N . SER A 1 184 ? -13.566 9.062 16.102 1.00 79.56 184 SER A N 1
ATOM 1433 C CA . SER A 1 184 ? -13.865 8.387 14.846 1.00 79.56 184 SER A CA 1
ATOM 1434 C C . SER A 1 184 ? -13.461 6.911 14.930 1.00 79.56 184 SER A C 1
ATOM 1436 O O . SER A 1 184 ? -12.644 6.506 15.761 1.00 79.56 184 SER A O 1
ATOM 1438 N N . GLU A 1 185 ? -14.014 6.090 14.041 1.00 81.19 185 GLU A N 1
ATOM 1439 C CA . GLU A 1 185 ? -13.628 4.680 13.908 1.00 81.19 185 GLU A CA 1
ATOM 1440 C C . GLU A 1 185 ? -12.121 4.521 13.626 1.00 81.19 185 GLU A C 1
ATOM 1442 O O . GLU A 1 185 ? -11.467 3.621 14.150 1.00 81.19 185 GLU A O 1
ATOM 1447 N N . VAL A 1 186 ? -11.525 5.462 12.886 1.00 84.25 186 VAL A N 1
ATOM 1448 C CA . VAL A 1 186 ? -10.078 5.487 12.634 1.00 84.25 186 VAL A CA 1
ATOM 1449 C C . VAL A 1 186 ? -9.306 5.779 13.924 1.00 84.25 186 VAL A C 1
ATOM 1451 O O . VAL A 1 186 ? -8.353 5.065 14.228 1.00 84.25 186 VAL A O 1
ATOM 1454 N N . ASP A 1 187 ? -9.748 6.748 14.734 1.00 83.94 187 ASP A N 1
ATOM 1455 C CA . ASP A 1 187 ? -9.102 7.082 16.014 1.00 83.94 187 ASP A CA 1
ATOM 1456 C C . ASP A 1 187 ? -9.081 5.888 16.977 1.00 83.94 187 ASP A C 1
ATOM 1458 O O . ASP A 1 187 ? -8.090 5.646 17.668 1.00 83.94 187 ASP A O 1
ATOM 1462 N N . PHE A 1 188 ? -10.162 5.108 16.989 1.00 84.56 188 PHE A N 1
ATOM 1463 C CA . PHE A 1 188 ? -10.272 3.879 17.770 1.00 84.56 188 PHE A CA 1
ATOM 1464 C C . PHE A 1 188 ? -9.216 2.843 17.360 1.00 84.56 188 PHE A C 1
ATOM 1466 O O . PHE A 1 188 ? -8.539 2.263 18.213 1.00 84.56 188 PHE A O 1
ATOM 1473 N N . HIS A 1 189 ? -9.019 2.640 16.057 1.00 87.38 189 HIS A N 1
ATOM 1474 C CA . HIS A 1 189 ? -7.996 1.729 15.547 1.00 87.38 189 HIS A CA 1
ATOM 1475 C C . HIS A 1 189 ? -6.573 2.255 15.754 1.00 87.38 189 HIS A C 1
ATOM 1477 O O . HIS A 1 189 ? -5.670 1.473 16.049 1.00 87.38 189 HIS A O 1
ATOM 1483 N N . VAL A 1 190 ? -6.352 3.568 15.678 1.00 86.12 190 VAL A N 1
ATOM 1484 C CA . VAL A 1 190 ? -5.052 4.169 16.012 1.00 86.12 190 VAL A CA 1
ATOM 1485 C C . VAL A 1 190 ? -4.727 3.976 17.496 1.00 86.12 190 VAL A C 1
ATOM 1487 O O . VAL A 1 190 ? -3.612 3.575 17.834 1.00 86.12 190 VAL A O 1
ATOM 1490 N N . ALA A 1 191 ? -5.699 4.180 18.389 1.00 84.12 191 ALA A N 1
ATOM 1491 C CA . ALA A 1 191 ? -5.533 3.915 19.818 1.00 84.12 191 ALA A CA 1
ATOM 1492 C C . ALA A 1 191 ? -5.259 2.427 20.096 1.00 84.12 191 ALA A C 1
ATOM 1494 O O . ALA A 1 191 ? -4.410 2.100 20.926 1.00 84.12 191 ALA A O 1
ATOM 1495 N N . MET A 1 192 ? -5.924 1.527 19.363 1.00 85.31 192 MET A N 1
ATOM 1496 C CA . MET A 1 192 ? -5.654 0.089 19.405 1.00 85.31 192 MET A CA 1
ATOM 1497 C C . MET A 1 192 ? -4.218 -0.228 18.982 1.00 85.31 192 MET A C 1
ATOM 1499 O O . MET A 1 192 ? -3.519 -0.926 19.709 1.00 85.31 192 MET A O 1
ATOM 1503 N N . HIS A 1 193 ? -3.747 0.331 17.864 1.00 86.50 193 HIS A N 1
ATOM 1504 C CA . HIS A 1 193 ? -2.367 0.167 17.402 1.00 86.50 193 HIS A CA 1
ATOM 1505 C C . HIS A 1 193 ? -1.341 0.610 18.456 1.00 86.50 193 HIS A C 1
ATOM 1507 O O . HIS A 1 193 ? -0.322 -0.048 18.641 1.00 86.50 193 HIS A O 1
ATOM 1513 N N . ARG A 1 194 ? -1.622 1.702 19.172 1.00 84.38 194 ARG A N 1
ATOM 1514 C CA . ARG A 1 194 ? -0.738 2.265 20.203 1.00 84.38 194 ARG A CA 1
ATOM 1515 C C . ARG A 1 194 ? -0.859 1.593 21.575 1.00 84.38 194 ARG A C 1
ATOM 1517 O O . ARG A 1 194 ? -0.220 2.053 22.515 1.00 84.38 194 ARG A O 1
ATOM 1524 N N . ASN A 1 195 ? -1.681 0.549 21.723 1.00 81.31 195 ASN A N 1
ATOM 1525 C CA . ASN A 1 195 ? -2.038 -0.056 23.016 1.00 81.31 195 ASN A CA 1
ATOM 1526 C C . ASN A 1 195 ? -2.660 0.935 24.027 1.00 81.31 195 ASN A C 1
ATOM 1528 O O . ASN A 1 195 ? -2.672 0.682 25.226 1.00 81.31 195 ASN A O 1
ATOM 1532 N N . GLN A 1 196 ? -3.223 2.046 23.547 1.00 76.31 196 GLN A N 1
ATOM 1533 C CA . GLN A 1 196 ? -3.886 3.092 24.346 1.00 76.31 196 GLN A CA 1
ATOM 1534 C C . GLN A 1 196 ? -5.415 2.949 24.308 1.00 76.31 196 GLN A C 1
ATOM 1536 O O . GLN A 1 196 ? -6.169 3.879 24.590 1.00 76.31 196 GLN A O 1
ATOM 1541 N N . PHE A 1 197 ? -5.890 1.767 23.922 1.00 69.06 197 PHE A N 1
ATOM 1542 C CA . PHE A 1 197 ? -7.292 1.504 23.643 1.00 69.06 197 PHE A CA 1
ATOM 1543 C C . PHE A 1 197 ? -8.206 1.741 24.850 1.00 69.06 197 PHE A C 1
ATOM 1545 O O . PHE A 1 197 ? -9.210 2.443 24.749 1.00 69.06 197 PHE A O 1
ATOM 1552 N N . ALA A 1 198 ? -7.841 1.177 26.004 1.00 68.44 198 ALA A N 1
ATOM 1553 C CA . ALA A 1 198 ? -8.628 1.298 27.227 1.00 68.44 198 ALA A CA 1
ATOM 1554 C C . ALA A 1 198 ? -8.737 2.762 27.686 1.00 68.44 198 ALA A C 1
ATOM 1556 O O . ALA A 1 198 ? -9.811 3.204 28.098 1.00 68.44 198 ALA A O 1
ATOM 1557 N N . ASP A 1 199 ? -7.652 3.525 27.546 1.00 67.56 199 ASP A N 1
ATOM 1558 C CA . ASP A 1 199 ? -7.602 4.939 27.911 1.00 67.56 199 ASP A CA 1
ATOM 1559 C C . ASP A 1 199 ? -8.435 5.801 26.958 1.00 67.56 199 ASP A C 1
ATOM 1561 O O . ASP A 1 199 ? -9.182 6.669 27.412 1.00 67.56 199 ASP A O 1
ATOM 1565 N N . ALA A 1 200 ? -8.387 5.516 25.653 1.00 63.38 200 ALA A N 1
ATOM 1566 C CA . ALA A 1 200 ? -9.205 6.200 24.655 1.00 63.38 200 ALA A CA 1
ATOM 1567 C C . ALA A 1 200 ? -10.707 5.952 24.879 1.00 63.38 200 ALA A C 1
ATOM 1569 O O . ALA A 1 200 ? -11.496 6.898 24.889 1.00 63.38 200 ALA A O 1
ATOM 1570 N N . VAL A 1 201 ? -11.109 4.700 25.133 1.00 65.81 201 VAL A N 1
ATOM 1571 C CA . VAL A 1 201 ? -12.510 4.354 25.434 1.00 65.81 201 VAL A CA 1
ATOM 1572 C C . VAL A 1 201 ? -12.969 5.028 26.726 1.00 65.81 201 VAL A C 1
ATOM 1574 O O . VAL A 1 201 ? -14.044 5.626 26.761 1.00 65.81 201 VAL A O 1
ATOM 1577 N N . LYS A 1 202 ? -12.149 4.995 27.782 1.00 70.38 202 LYS A N 1
ATOM 1578 C CA . LYS A 1 202 ? -12.462 5.650 29.057 1.00 70.38 202 LYS A CA 1
ATOM 1579 C C . LYS A 1 202 ? -12.618 7.162 28.895 1.00 70.38 202 LYS A C 1
ATOM 1581 O O . LYS A 1 202 ? -13.571 7.728 29.429 1.00 70.38 202 LYS A O 1
ATOM 1586 N N . ALA A 1 203 ? -11.723 7.807 28.146 1.00 65.12 203 ALA A N 1
ATOM 1587 C CA . ALA A 1 203 ? -11.811 9.233 27.847 1.00 65.12 203 ALA A CA 1
ATOM 1588 C C . ALA A 1 203 ? -13.108 9.570 27.095 1.00 65.12 203 ALA A C 1
ATOM 1590 O O . ALA A 1 203 ? -13.809 10.505 27.475 1.00 65.12 203 ALA A O 1
ATOM 1591 N N . HIS A 1 204 ? -13.479 8.759 26.100 1.00 66.00 204 HIS A N 1
ATOM 1592 C CA . HIS A 1 204 ? -14.706 8.957 25.332 1.00 66.00 204 HIS A CA 1
ATOM 1593 C C . HIS A 1 204 ? -15.979 8.785 26.170 1.00 66.00 204 HIS A C 1
ATOM 1595 O O . HIS A 1 204 ? -16.882 9.616 26.090 1.00 66.00 204 HIS A O 1
ATOM 1601 N N . VAL A 1 205 ? -16.043 7.753 27.019 1.00 69.31 205 VAL A N 1
ATOM 1602 C CA . VAL A 1 205 ? -17.185 7.531 27.923 1.00 69.31 205 VAL A CA 1
ATOM 1603 C C . VAL A 1 205 ? -17.335 8.692 28.907 1.00 69.31 205 VAL A C 1
ATOM 1605 O O . VAL A 1 205 ? -18.440 9.197 29.093 1.00 69.31 205 VAL A O 1
ATOM 1608 N N . MET A 1 206 ? -16.233 9.155 29.506 1.00 66.31 206 MET A N 1
ATOM 1609 C CA . MET A 1 206 ? -16.259 10.293 30.434 1.00 66.31 206 MET A CA 1
ATOM 1610 C C . MET A 1 206 ? -16.724 11.580 29.746 1.00 66.31 206 MET A C 1
ATOM 1612 O O . MET A 1 206 ? -17.474 12.357 30.332 1.00 66.31 206 MET A O 1
ATOM 1616 N N . GLN A 1 207 ? -16.325 11.788 28.493 1.00 66.00 207 GLN A N 1
ATOM 1617 C CA . GLN A 1 207 ? -16.726 12.953 27.714 1.00 66.00 207 GLN A CA 1
ATOM 1618 C C . GLN A 1 207 ? -18.215 12.907 27.338 1.00 66.00 207 GLN A C 1
ATOM 1620 O O . GLN A 1 207 ? -18.917 13.890 27.539 1.00 66.00 207 GLN A O 1
ATOM 1625 N N . PHE A 1 208 ? -18.736 11.744 26.933 1.00 66.44 208 PHE A N 1
ATOM 1626 C CA . PHE A 1 208 ? -20.167 11.556 26.668 1.00 66.44 208 PHE A CA 1
ATOM 1627 C C . PHE A 1 208 ? -21.046 11.796 27.908 1.00 66.44 208 PHE A C 1
ATOM 1629 O O . PHE A 1 208 ? -22.125 12.382 27.813 1.00 66.44 208 PHE A O 1
ATOM 1636 N N . VAL A 1 209 ? -20.590 11.351 29.084 1.00 68.56 209 VAL A N 1
ATOM 1637 C CA . VAL A 1 209 ? -21.284 11.604 30.357 1.00 68.56 209 VAL A CA 1
ATOM 1638 C C . VAL A 1 209 ? -21.307 13.099 30.685 1.00 68.56 209 VAL A C 1
ATOM 1640 O O . VAL A 1 209 ? -22.333 13.603 31.143 1.00 68.56 209 VAL A O 1
ATOM 1643 N N . ASN A 1 210 ? -20.212 13.816 30.428 1.00 68.88 210 ASN A N 1
ATOM 1644 C CA . ASN A 1 210 ? -20.134 15.258 30.661 1.00 68.88 210 ASN A CA 1
ATOM 1645 C C . ASN A 1 210 ? -21.018 16.058 29.694 1.00 68.88 210 ASN A C 1
ATOM 1647 O O . ASN A 1 210 ? -21.730 16.952 30.146 1.00 68.88 210 ASN A O 1
ATOM 1651 N N . ASP A 1 211 ? -21.044 15.700 28.408 1.00 69.31 211 ASP A N 1
ATOM 1652 C CA . ASP A 1 211 ? -21.892 16.363 27.407 1.00 69.31 211 ASP A CA 1
ATOM 1653 C C . ASP A 1 211 ? -23.388 16.206 27.741 1.00 69.31 211 ASP A C 1
ATOM 1655 O O . ASP A 1 211 ? -24.167 17.149 27.597 1.00 69.31 211 ASP A O 1
ATOM 1659 N N . ARG A 1 212 ? -23.804 15.036 28.254 1.00 66.19 212 ARG A N 1
ATOM 1660 C CA . ARG A 1 212 ? -25.186 14.827 28.721 1.00 66.19 212 ARG A CA 1
ATOM 1661 C C . ARG A 1 212 ? -25.531 15.657 29.952 1.00 66.19 212 ARG A C 1
ATOM 1663 O O . ARG A 1 212 ? -26.604 16.239 29.988 1.00 66.19 212 ARG A O 1
ATOM 1670 N N . ARG A 1 213 ? -24.622 15.760 30.926 1.00 62.06 213 ARG A N 1
ATOM 1671 C CA . ARG A 1 213 ? -24.844 16.593 32.122 1.00 62.06 213 ARG A CA 1
ATOM 1672 C C . ARG A 1 213 ? -25.004 18.073 31.783 1.00 62.06 213 ARG A C 1
ATOM 1674 O O . ARG A 1 213 ? -25.857 18.724 32.361 1.00 62.06 213 ARG A O 1
ATOM 1681 N N . GLN A 1 214 ? -24.241 18.584 30.818 1.00 60.41 214 GLN A N 1
ATOM 1682 C CA . GLN A 1 214 ? -24.379 19.971 30.358 1.00 60.41 214 GLN A CA 1
ATOM 1683 C C . GLN A 1 214 ? -25.664 20.223 29.555 1.00 60.41 214 GLN A C 1
ATOM 1685 O O . GLN A 1 214 ? -26.098 21.364 29.455 1.00 60.41 214 GLN A O 1
ATOM 1690 N N . SER A 1 215 ? -26.270 19.175 28.989 1.00 59.62 215 SER A N 1
ATOM 1691 C CA . SER A 1 215 ? -27.524 19.273 28.229 1.00 59.62 215 SER A CA 1
ATOM 1692 C C . SER A 1 215 ? -28.770 19.284 29.126 1.00 59.62 215 SER A C 1
ATOM 1694 O O . SER A 1 215 ? -29.801 19.792 28.703 1.00 59.62 215 SER A O 1
ATOM 1696 N N . ASP A 1 216 ? -28.676 18.733 30.341 1.00 57.28 216 ASP A N 1
ATOM 1697 C CA . ASP A 1 216 ? -29.778 18.666 31.315 1.00 57.28 216 ASP A CA 1
ATOM 1698 C C . ASP A 1 216 ? -29.821 19.887 32.268 1.00 57.28 216 ASP A C 1
ATOM 1700 O O . ASP A 1 216 ? -30.770 20.036 33.037 1.00 57.28 216 ASP A O 1
ATOM 1704 N N . GLU A 1 217 ? -28.808 20.763 32.232 1.00 54.56 217 GLU A N 1
ATOM 1705 C CA . GLU A 1 217 ? -28.682 21.964 33.084 1.00 54.56 217 GLU A CA 1
ATOM 1706 C C . GLU A 1 217 ? -28.972 23.297 32.349 1.00 54.56 217 GLU A C 1
ATOM 1708 O O . GLU A 1 217 ? -28.735 24.367 32.915 1.00 54.56 217 GLU A O 1
ATOM 1713 N N . GLY A 1 218 ? -29.483 23.260 31.109 1.00 44.22 218 GLY A N 1
ATOM 1714 C CA . GLY A 1 218 ? -29.843 24.440 30.298 1.00 44.22 218 GLY A CA 1
ATOM 1715 C C . GLY A 1 218 ? -31.322 24.501 29.944 1.00 44.22 218 GLY A C 1
ATOM 1716 O O . GLY A 1 218 ? -31.858 25.632 29.910 1.00 44.22 218 GLY A O 1
#

Solvent-accessible surface area (backbone atoms only — not comparable to full-atom values): 12597 Å² total; per-residue (Å²): 136,85,81,79,73,68,66,63,63,52,60,60,51,58,66,36,67,84,62,34,50,55,34,64,75,56,74,48,67,90,82,56,94,82,55,82,69,70,66,52,78,77,67,49,71,74,57,61,60,69,52,63,48,67,74,61,36,33,55,50,52,45,51,52,51,53,51,37,61,62,39,39,75,44,88,55,60,70,11,52,39,26,42,49,51,53,56,67,49,44,42,48,90,29,59,51,49,53,40,26,43,63,56,36,60,74,62,68,28,60,53,75,70,36,73,94,44,47,69,33,47,49,38,46,52,52,26,52,52,55,38,72,71,39,98,52,46,50,36,37,74,79,46,49,55,83,87,56,40,64,49,46,35,60,86,45,34,50,65,55,30,51,30,27,52,50,48,65,75,44,68,86,52,93,68,89,71,69,96,61,99,62,81,48,77,50,51,50,45,40,26,39,51,68,73,40,36,71,60,52,52,52,53,51,54,54,49,55,53,50,56,52,55,62,65,77,74,113

Foldseek 3Di:
DDDDDCVVVVVVVCPPPLNVVLCVQQVHDPPDPDCPPVVVVPPDVVVVVVCPPQVVVLVVLVVVLVVLVVLCPPPHSSVSSSVSVNVCQFCVQLVLLVLLCVQPVVLVFCLLVDPVQVQLNVLNVLLVVLLVPDPRSRNCCPNPHPVNNVSRHCVSRVLSSLLSVVCVVCVVPPDDDDPDLAQDPSNLSNCSRVVNNVVVVVVNVVSVVVVVVVVVVD

Sequence (218 aa):
MLYKNTNEDISSMVTDPDIKAPFDATGYDPRGEGEDEVLSLFSHPKHVLCYWGYAQLGRIKESVLKGILIHTKDKGSFGDVCSYVVKALSWKHMTGFCNVYKTLVLSDSPVLGFHGLAHEVENLRRAVKAVSGSEMPRFLRILGDGSKYHMVEKSMFPTLIAVSEQIMRTAGEVNFRPAGSRLSEVDFHVAMHRNQFADAVKAHVMQFVNDRRQSDEG

Radius of gyration: 24.68 Å; Cα contacts (8 Å, |Δi|>4): 157; chains: 1; bounding box: 58×39×77 Å

Nearest PDB structures (foldseek):
  5e4v-assembly1_A-2  TM=6.591E-01  e=1.232E-02  Measles virus strain Edmonston-B
  7nt6-assembly1_A  TM=6.769E-01  e=2.562E-02  Henipavirus nipahense
  5wkn-assembly1_A  TM=6.742E-01  e=8.680E-02  Simian virus 5 (strain W3)
  4co6-assembly2_C  TM=6.240E-01  e=5.874E-02  Henipavirus nipahense
  7nt6-assembly1_B  TM=5.706E-01  e=5.328E-02  Henipavirus nipahense